Protein AF-A0A4Q5QRL7-F1 (afdb_monomer_lite)

Radius of gyration: 21.22 Å; chains: 1; bounding box: 60×38×61 Å

Secondary structure (DSSP, 8-state):
-EEEE-SSSEEEEEEEEEEEEEEEBS-TTS--TT-EE-STTEEEETTEEEEEEEEEEEEEEEPPPSS--SSSPPSEEEETTEEEEEGGGGPBTT-----EE-PPTTEEEESSS--SSEEEEEEGGGEEE-STT-EEEESSSSPPHHHHHHHHHHHHHHHHHHHHH---SSPPEEEEE-----SSSEEEEE-TTSEEEEEESSTT---HHHHHHHHHHHHHHHHHHHHTTTS-PPTT-HHHHHHHHHHHHHHHHHHTTSS-HHHHHHHHHHHHHHHHHHHTTSS-HHHHHTSTTHHHHHHHHHHHHHHHHHHTSTT----HHHHHHTT-

Sequence (328 aa):
MILKPSSEGISAEYRLDRPVSRVTFADRGIVRTDWLAASPGVALESGSVTSRTPVQRFTLTVRPDSTEDERGYIALTRLGDGYVLYGPGLRSEGSKLFLKFRLPAGWTAQPRALANGYLYIGPKANVAAGYGDALHVAVPRPASPLTTAVLGAFDKALAFFTGYFGHLPERPIMSVTHAGAGPMLFRGDVTDSGMISVRLHQADSSGADTLALATRVAFHETSHLWNSHLARPAEGSPWLHEGGAEYLALVGLASTGGISQAEALAALSQRLSDCRTALGKRINAAGRISEGPAVYDCGTVIQWLTDMEMRRRPDTSAGVVHLWADLV

pLDDT: mean 89.39, std 9.17, range [56.31, 98.38]

Foldseek 3Di:
DEWEADQFAIKDKAAAPDFDQKWAQPDLQEDQPSKDWPDPQWDDDNRMIGGPGTDRITIMGRGFDAAPPDPDDYQWHDAPSKIKGFLSSPHTPPDDDFYDYDADPQWDKPPPGDSFGIIITGGPVQWDAAADRAIEGHDDPVDDPLSVLLRVLLRLLCVQLCVQQNDFPAHAYEYEEADHCDPDQWDWDDTLNNYIYIYGPPRPDPDPVSSLVSSLVSNLRSCCSQQPNQQPDDPLQLLSRNQVSNLSSLVSCCVSVVDDPVVSVVVLVVLQVVLCVQCDPDDCSSNSCSDDPNSRSVSVNVLVVQQVVQCPDPPDVDGSSNVSSVRD

Structure (mmCIF, N/CA/C/O backbone):
data_AF-A0A4Q5QRL7-F1
#
_entry.id   AF-A0A4Q5QRL7-F1
#
loop_
_atom_site.group_PDB
_atom_site.id
_atom_site.type_symbol
_atom_site.label_atom_id
_atom_site.label_alt_id
_atom_site.label_comp_id
_atom_site.label_asym_id
_atom_site.label_entity_id
_atom_site.label_seq_id
_atom_site.pdbx_PDB_ins_code
_atom_site.Cartn_x
_atom_site.Cartn_y
_atom_site.Cartn_z
_atom_site.occupancy
_atom_site.B_iso_or_equiv
_atom_site.auth_seq_id
_atom_site.auth_comp_id
_atom_site.auth_asym_id
_atom_site.auth_atom_id
_atom_site.pdbx_PDB_model_num
ATOM 1 N N . MET A 1 1 ? -11.886 -7.441 19.257 1.00 92.38 1 MET A N 1
ATOM 2 C CA . MET A 1 1 ? -12.406 -6.104 18.912 1.00 92.38 1 MET A CA 1
ATOM 3 C C . MET A 1 1 ? -13.552 -6.250 17.926 1.00 92.38 1 MET A C 1
ATOM 5 O O . MET A 1 1 ? -13.488 -7.153 17.098 1.00 92.38 1 MET A O 1
ATOM 9 N N . ILE A 1 2 ? -14.596 -5.425 18.027 1.00 95.31 2 ILE A N 1
ATOM 10 C CA . ILE A 1 2 ? -15.674 -5.352 17.026 1.00 95.31 2 ILE A CA 1
ATOM 11 C C . ILE A 1 2 ? -15.572 -4.002 16.318 1.00 95.31 2 ILE A C 1
ATOM 13 O O . ILE A 1 2 ? -15.544 -2.971 16.979 1.00 95.31 2 ILE A O 1
ATOM 17 N N . LEU A 1 3 ? -15.516 -4.019 14.990 1.00 95.69 3 LEU A N 1
ATOM 18 C CA . LEU A 1 3 ? -15.500 -2.829 14.148 1.00 95.69 3 LEU A CA 1
ATOM 19 C C . LEU A 1 3 ? -16.892 -2.585 13.564 1.00 95.69 3 LEU A C 1
ATOM 21 O O . LEU A 1 3 ? -17.497 -3.493 12.979 1.00 95.69 3 LEU A O 1
ATOM 25 N N . LYS A 1 4 ? -17.384 -1.355 13.713 1.00 96.69 4 LYS A N 1
ATOM 26 C CA . LYS A 1 4 ? -18.652 -0.885 13.151 1.00 96.69 4 LYS A CA 1
ATOM 27 C C . LYS A 1 4 ? -18.410 0.428 12.395 1.00 96.69 4 LYS A C 1
ATOM 29 O O . LYS A 1 4 ? -18.087 1.425 13.040 1.00 96.69 4 LYS A O 1
ATOM 34 N N . PRO A 1 5 ? -18.565 0.457 11.063 1.00 96.25 5 PRO A N 1
ATOM 35 C CA . PRO A 1 5 ? -18.430 1.697 10.311 1.00 96.25 5 PRO A CA 1
ATOM 36 C C . PRO A 1 5 ? -19.597 2.655 10.599 1.00 96.25 5 PRO A C 1
ATOM 38 O O . PRO A 1 5 ? -20.717 2.226 10.898 1.00 96.25 5 PRO A O 1
ATOM 41 N N . SER A 1 6 ? -19.324 3.951 10.501 1.00 92.62 6 SER A N 1
ATOM 42 C CA . SER A 1 6 ? -20.284 5.058 10.543 1.00 92.62 6 SER A CA 1
ATOM 43 C C . SER A 1 6 ? -19.914 6.091 9.474 1.00 92.62 6 SER A C 1
ATOM 45 O O . SER A 1 6 ? -18.936 5.908 8.762 1.00 92.62 6 SER A O 1
ATOM 47 N N . SER A 1 7 ? -20.671 7.182 9.348 1.00 89.06 7 SER A N 1
ATOM 48 C CA . SER A 1 7 ? -20.316 8.289 8.447 1.00 89.06 7 SER A CA 1
ATOM 49 C C . SER A 1 7 ? -19.054 9.040 8.883 1.00 89.06 7 SER A C 1
ATOM 51 O O . SER A 1 7 ? -18.370 9.625 8.044 1.00 89.06 7 SER A O 1
ATOM 53 N N . GLU A 1 8 ? -18.722 9.024 10.176 1.00 89.38 8 GLU A N 1
ATOM 54 C CA . GLU A 1 8 ? -17.584 9.758 10.746 1.00 89.38 8 GLU A CA 1
ATOM 55 C C . GLU A 1 8 ? -16.289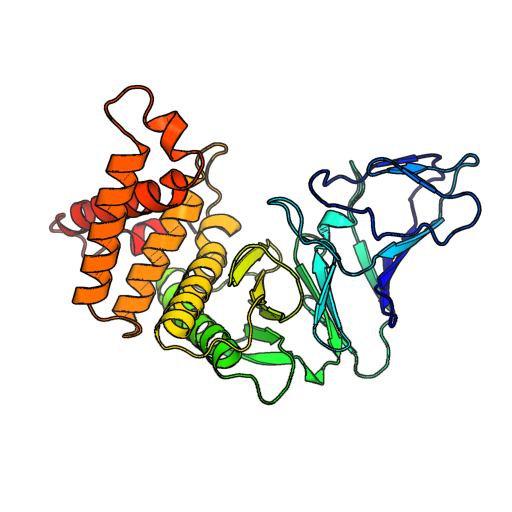 8.935 10.803 1.00 89.38 8 GLU A C 1
ATOM 57 O O . GLU A 1 8 ? -15.226 9.495 11.053 1.00 89.38 8 GLU A O 1
ATOM 62 N N . GLY A 1 9 ? -16.351 7.622 10.573 1.00 95.06 9 GLY A N 1
ATOM 63 C CA . GLY A 1 9 ? -15.200 6.731 10.689 1.00 95.06 9 GLY A CA 1
ATOM 64 C C . GLY A 1 9 ? -15.596 5.319 11.105 1.00 95.06 9 GLY A C 1
ATOM 65 O O . GLY A 1 9 ? -16.640 4.800 10.712 1.00 95.06 9 GLY A O 1
ATOM 66 N N . ILE A 1 10 ? -14.763 4.683 11.924 1.00 96.88 10 ILE A N 1
ATOM 67 C CA . ILE A 1 10 ? -14.993 3.334 12.443 1.00 96.88 10 ILE A CA 1
ATOM 68 C C . ILE A 1 10 ? -15.066 3.375 13.964 1.00 96.88 10 ILE A C 1
ATOM 70 O O . ILE A 1 10 ? -14.120 3.759 14.648 1.00 96.88 10 ILE A O 1
ATOM 74 N N . SER A 1 11 ? -16.184 2.909 14.510 1.00 97.12 11 SER A N 1
ATOM 75 C CA . SER A 1 11 ? -16.286 2.598 15.929 1.00 97.12 11 SER A CA 1
ATOM 76 C C . SER A 1 11 ? -15.589 1.265 16.207 1.00 97.12 11 SER A C 1
ATOM 78 O O . SER A 1 11 ? -15.958 0.231 15.642 1.00 97.12 11 SER A O 1
ATOM 80 N N . ALA A 1 12 ? -14.569 1.296 17.060 1.00 96.38 12 ALA A N 1
ATOM 81 C CA . ALA A 1 12 ? -13.796 0.144 17.496 1.00 96.38 12 ALA A CA 1
ATOM 82 C C . ALA A 1 12 ? -14.144 -0.192 18.952 1.00 96.38 12 ALA A C 1
ATOM 84 O O . ALA A 1 12 ? -13.730 0.499 19.883 1.00 96.38 12 ALA A O 1
ATOM 85 N N . GLU A 1 13 ? -14.908 -1.267 19.151 1.00 96.88 13 GLU A N 1
ATOM 86 C CA . GLU A 1 13 ? -15.278 -1.790 20.467 1.00 96.88 13 GLU A CA 1
ATOM 87 C C . GLU A 1 13 ? -14.190 -2.763 20.959 1.00 96.88 13 GLU A C 1
ATOM 89 O O . GLU A 1 13 ? -14.021 -3.880 20.441 1.00 96.88 13 GLU A O 1
ATOM 94 N N . TYR A 1 14 ? -13.437 -2.345 21.975 1.00 95.81 14 TYR A N 1
ATOM 95 C CA . TYR A 1 14 ? -12.392 -3.135 22.616 1.00 95.81 14 TYR A CA 1
ATOM 96 C C . TYR A 1 14 ? -12.988 -4.025 23.708 1.00 95.81 14 TYR A C 1
ATOM 98 O O . TYR A 1 14 ? -13.859 -3.625 24.480 1.00 95.81 14 TYR A O 1
ATOM 106 N N . ARG A 1 15 ? -12.470 -5.252 23.793 1.00 95.19 15 ARG A N 1
ATOM 107 C CA . ARG A 1 15 ? -12.722 -6.182 24.895 1.00 95.19 15 ARG A CA 1
ATOM 108 C C . ARG A 1 15 ? -11.386 -6.773 25.310 1.00 95.19 15 ARG A C 1
ATOM 110 O O . ARG A 1 15 ? -10.763 -7.455 24.502 1.00 95.19 15 ARG A O 1
ATOM 117 N N . LEU A 1 16 ? -10.986 -6.483 26.537 1.00 93.31 16 LEU A N 1
ATOM 118 C CA . LEU A 1 16 ? -9.730 -6.911 27.135 1.00 93.31 16 LEU A CA 1
ATOM 119 C C . LEU A 1 16 ? -9.938 -8.185 27.955 1.00 93.31 16 LEU A C 1
ATOM 121 O O . LEU A 1 16 ? -11.043 -8.453 28.436 1.00 93.31 16 LEU A O 1
ATOM 125 N N . ASP A 1 17 ? -8.866 -8.941 28.167 1.00 92.38 17 ASP A N 1
ATOM 126 C CA . ASP A 1 17 ? -8.933 -10.184 28.944 1.00 92.38 17 ASP A CA 1
ATOM 127 C C . ASP A 1 17 ? -9.147 -9.918 30.440 1.00 92.38 17 ASP A C 1
ATOM 129 O O . ASP A 1 17 ? -9.797 -10.701 31.128 1.00 92.38 17 ASP A O 1
ATOM 133 N N . ARG A 1 18 ? -8.694 -8.759 30.934 1.00 93.81 18 ARG A N 1
ATOM 134 C CA . ARG A 1 18 ? -8.884 -8.293 32.315 1.00 93.81 18 ARG A CA 1
ATOM 135 C C . ARG A 1 18 ? -9.139 -6.782 32.368 1.00 93.81 18 ARG A C 1
ATOM 137 O O . ARG A 1 18 ? -8.743 -6.084 31.433 1.00 93.81 18 ARG A O 1
ATOM 144 N N . PRO A 1 19 ? -9.764 -6.258 33.437 1.00 96.12 19 PRO A N 1
ATOM 145 C CA . PRO A 1 19 ? -9.858 -4.818 33.652 1.00 96.12 19 PRO A CA 1
ATOM 146 C C . PRO A 1 19 ? -8.472 -4.174 33.787 1.00 96.12 19 PRO A C 1
ATOM 148 O O . PRO A 1 19 ? -7.613 -4.691 34.507 1.00 96.12 19 PRO A O 1
ATOM 151 N N . VAL A 1 20 ? -8.255 -3.041 33.120 1.00 95.75 20 VAL A N 1
ATOM 152 C CA . VAL A 1 20 ? -7.013 -2.254 33.202 1.00 95.75 20 VAL A CA 1
ATOM 153 C C . VAL A 1 20 ? -7.321 -0.760 33.225 1.00 95.75 20 VAL A C 1
ATOM 155 O O . VAL A 1 20 ? -8.338 -0.315 32.699 1.00 95.75 20 VAL A O 1
ATOM 158 N N . SER A 1 21 ? -6.432 0.026 33.825 1.00 96.06 21 SER A N 1
ATOM 159 C CA . SER A 1 21 ? -6.503 1.494 33.829 1.00 96.06 21 SER A CA 1
ATOM 160 C C . SER A 1 21 ? -5.763 2.141 32.654 1.00 96.06 21 SER A C 1
ATOM 162 O O . SER A 1 21 ? -5.943 3.330 32.398 1.00 96.06 21 SER A O 1
ATOM 164 N N . ARG A 1 22 ? -4.924 1.383 31.936 1.00 96.00 22 ARG A N 1
ATOM 165 C CA . ARG A 1 22 ? -4.164 1.866 30.781 1.00 96.00 22 ARG A CA 1
ATOM 166 C C . ARG A 1 22 ? -4.007 0.781 29.719 1.00 96.00 22 ARG A C 1
ATOM 168 O O . ARG A 1 22 ? -3.684 -0.359 30.048 1.00 96.00 22 ARG A O 1
ATOM 175 N N . VAL A 1 23 ? -4.186 1.165 28.459 1.00 95.50 23 VAL A N 1
ATOM 176 C CA . VAL A 1 23 ? -3.885 0.361 27.268 1.00 95.50 23 VAL A CA 1
ATOM 177 C C . VAL A 1 23 ? -2.988 1.182 26.349 1.00 95.50 23 VAL A C 1
ATOM 179 O O . VAL A 1 23 ? -3.441 2.177 25.794 1.00 95.50 23 VAL A O 1
ATOM 182 N N . THR A 1 24 ? -1.736 0.768 26.182 1.00 95.94 24 THR A N 1
ATOM 183 C CA . THR A 1 24 ? -0.779 1.413 25.268 1.00 95.94 24 THR A CA 1
ATOM 184 C C . THR A 1 24 ? -0.884 0.789 23.880 1.00 95.94 24 THR A C 1
ATOM 186 O O . THR A 1 24 ? -0.937 -0.440 23.771 1.00 95.94 24 THR A O 1
ATOM 189 N N . PHE A 1 25 ? -0.906 1.599 22.819 1.00 95.12 25 PHE A N 1
ATOM 190 C CA . PHE A 1 25 ? -0.849 1.085 21.449 1.00 95.12 25 PHE A CA 1
ATOM 191 C C . PHE A 1 25 ? 0.562 0.624 21.080 1.00 95.12 25 PHE A C 1
ATOM 193 O O . PHE A 1 25 ? 1.545 1.276 21.415 1.00 95.12 25 PHE A O 1
ATOM 200 N N . ALA A 1 26 ? 0.650 -0.498 20.366 1.00 93.31 26 ALA A N 1
ATOM 201 C CA . ALA A 1 26 ? 1.918 -1.090 19.950 1.00 93.31 26 ALA A CA 1
ATOM 202 C C . ALA A 1 26 ? 2.629 -0.251 18.881 1.00 93.31 26 ALA A C 1
ATOM 204 O O . ALA A 1 26 ? 3.850 -0.136 18.903 1.00 93.31 26 ALA A O 1
ATOM 205 N N . ASP A 1 27 ? 1.868 0.321 17.947 1.00 90.62 27 ASP A N 1
ATOM 206 C CA . ASP A 1 27 ? 2.420 1.155 16.885 1.00 90.62 27 ASP A CA 1
ATOM 207 C C . ASP A 1 27 ? 2.397 2.634 17.291 1.00 90.62 27 ASP A C 1
ATOM 209 O O . ASP A 1 27 ? 1.336 3.277 17.334 1.00 90.62 27 ASP A O 1
ATOM 213 N N . ARG A 1 28 ? 3.586 3.147 17.619 1.00 88.38 28 ARG A N 1
ATOM 214 C CA . ARG A 1 28 ? 3.812 4.532 18.049 1.00 88.38 28 ARG A CA 1
ATOM 215 C C . ARG A 1 28 ? 3.898 5.516 16.883 1.00 88.38 28 ARG A C 1
ATOM 217 O O . ARG A 1 28 ? 3.758 6.704 17.136 1.00 88.38 28 ARG A O 1
ATOM 224 N N . GLY A 1 29 ? 4.091 5.036 15.651 1.00 86.75 29 GLY A N 1
ATOM 225 C CA . GLY A 1 29 ? 4.165 5.876 14.451 1.00 86.75 29 GLY A CA 1
ATOM 226 C C . GLY A 1 29 ? 2.799 6.292 13.904 1.00 86.75 29 GLY A C 1
ATOM 227 O O . GLY A 1 29 ? 2.725 7.065 12.960 1.00 86.75 29 GLY A O 1
ATOM 228 N N . ILE A 1 30 ? 1.711 5.777 14.482 1.00 89.00 30 ILE A N 1
ATOM 229 C CA . ILE A 1 30 ? 0.351 6.143 14.090 1.00 89.00 30 ILE A CA 1
ATOM 230 C C . ILE A 1 30 ? -0.097 7.404 14.826 1.00 89.00 30 ILE A C 1
ATOM 232 O O . ILE A 1 30 ? -0.253 7.399 16.057 1.00 89.00 30 ILE A O 1
ATOM 236 N N . VAL A 1 31 ? -0.410 8.439 14.052 1.00 87.62 31 VAL A N 1
ATOM 237 C CA . VAL A 1 31 ? -1.071 9.657 14.523 1.00 87.62 31 VAL A CA 1
ATOM 238 C C . VAL A 1 31 ? -2.526 9.338 14.899 1.00 87.62 31 VAL A C 1
ATOM 240 O O . VAL A 1 31 ? -3.239 8.614 14.206 1.00 87.62 31 VAL A O 1
ATOM 243 N N . ARG A 1 32 ? -2.961 9.811 16.074 1.00 90.00 32 ARG A N 1
ATOM 244 C CA . ARG A 1 32 ? -4.290 9.511 16.657 1.00 90.00 32 ARG A CA 1
ATOM 245 C C . ARG A 1 32 ? -5.017 10.756 17.161 1.00 90.00 32 ARG A C 1
ATOM 247 O O . ARG A 1 32 ? -5.916 10.648 17.989 1.00 90.00 32 ARG A O 1
ATOM 254 N N . THR A 1 33 ? -4.612 11.931 16.696 1.00 88.38 33 THR A N 1
ATOM 255 C CA . THR A 1 33 ? -5.187 13.230 17.081 1.00 88.38 33 THR A CA 1
ATOM 256 C C . THR A 1 33 ? -6.677 13.325 16.758 1.00 88.38 33 THR A C 1
ATOM 258 O O . THR A 1 33 ? -7.434 13.882 17.546 1.00 88.38 33 THR A O 1
ATOM 261 N N . ASP A 1 34 ? -7.112 12.701 15.660 1.00 90.44 34 ASP A N 1
ATOM 262 C CA . ASP A 1 34 ? -8.513 12.707 15.222 1.00 90.44 34 ASP A CA 1
ATOM 263 C C . ASP A 1 34 ? -9.384 11.629 15.895 1.00 90.44 34 ASP A C 1
ATOM 265 O O . ASP A 1 34 ? -10.593 11.544 15.653 1.00 90.44 34 ASP A O 1
ATOM 269 N N . TRP A 1 35 ? -8.801 10.770 16.735 1.00 93.94 35 TRP A N 1
ATOM 270 C CA . TRP A 1 35 ? -9.533 9.685 17.384 1.00 93.94 35 TRP A CA 1
ATOM 271 C C . TRP A 1 35 ? -10.227 10.168 18.654 1.00 93.94 35 TRP A C 1
ATOM 273 O O . TRP A 1 35 ? -9.695 10.974 19.413 1.00 93.94 35 TRP A O 1
ATOM 283 N N . LEU A 1 36 ? -11.400 9.603 18.942 1.00 94.88 36 LEU A N 1
ATOM 284 C CA . LEU A 1 36 ? -12.188 9.973 20.118 1.00 94.88 36 LEU A CA 1
ATOM 285 C C . LEU A 1 36 ? -12.420 8.781 21.040 1.00 94.88 36 LEU A C 1
ATOM 287 O O . LEU A 1 36 ? -12.821 7.704 20.595 1.00 94.88 36 LEU A O 1
ATOM 291 N N . ALA A 1 37 ? -12.251 8.993 22.345 1.00 95.25 37 ALA A N 1
ATOM 292 C CA . ALA A 1 37 ? -12.765 8.074 23.350 1.00 95.25 37 ALA A CA 1
ATOM 293 C C . ALA A 1 37 ? -14.290 8.238 23.451 1.00 95.25 37 ALA A C 1
ATOM 295 O O . ALA A 1 37 ? -14.788 9.297 23.821 1.00 95.25 37 ALA A O 1
ATOM 296 N N . ALA A 1 38 ? -15.036 7.189 23.105 1.00 93.19 38 ALA A N 1
ATOM 297 C CA . ALA A 1 38 ? -16.501 7.213 23.098 1.00 93.19 38 ALA A CA 1
ATOM 298 C C . ALA A 1 38 ? -17.119 6.637 24.386 1.00 93.19 38 ALA A C 1
ATOM 300 O O . ALA A 1 38 ? -18.329 6.713 24.587 1.00 93.19 38 ALA A O 1
ATOM 301 N N . SER A 1 39 ? -16.310 6.026 25.257 1.00 94.06 39 SER A N 1
ATOM 302 C CA . SER A 1 39 ? -16.773 5.461 26.528 1.00 94.06 39 SER A CA 1
ATOM 303 C C . SER A 1 39 ? -16.627 6.451 27.690 1.00 94.06 39 SER A C 1
ATOM 305 O O . SER A 1 39 ? -15.578 7.083 27.811 1.00 94.06 39 SER A O 1
ATOM 307 N N . PRO A 1 40 ? -17.621 6.550 28.595 1.00 92.31 40 PRO A N 1
ATOM 308 C CA . PRO A 1 40 ? -17.508 7.377 29.794 1.00 92.31 40 PRO A CA 1
ATOM 309 C C . PRO A 1 40 ? -16.303 6.991 30.659 1.00 92.31 40 PRO A C 1
ATOM 311 O O . PRO A 1 40 ? -16.037 5.809 30.871 1.00 92.31 40 PRO A O 1
ATOM 314 N N . GLY A 1 41 ? -15.590 7.991 31.184 1.00 92.50 41 GLY A N 1
ATOM 315 C CA . GLY A 1 41 ? -14.443 7.778 32.075 1.00 92.50 41 GLY A CA 1
ATOM 316 C C . GLY A 1 41 ? -13.184 7.238 31.389 1.00 92.50 41 GLY A C 1
ATOM 317 O O . GLY A 1 41 ? -12.240 6.855 32.082 1.00 92.50 41 GLY A O 1
ATOM 318 N N . VAL A 1 42 ? -13.167 7.201 30.055 1.00 96.25 42 VAL A N 1
ATOM 319 C CA . VAL A 1 42 ? -12.021 6.805 29.235 1.00 96.25 42 VAL A CA 1
ATOM 320 C C . VAL A 1 42 ? -11.498 8.028 28.483 1.00 96.25 42 VAL A C 1
ATOM 322 O O . VAL A 1 42 ? -12.284 8.794 27.932 1.00 96.25 42 VAL A O 1
ATOM 325 N N . ALA A 1 43 ? -10.180 8.196 28.447 1.00 95.69 43 ALA A N 1
ATOM 326 C CA . ALA A 1 43 ? -9.494 9.235 27.688 1.00 95.69 43 ALA A CA 1
ATOM 327 C C . ALA A 1 43 ? -8.460 8.615 26.738 1.00 95.69 43 ALA A C 1
ATOM 329 O O . ALA A 1 43 ? -7.994 7.494 26.956 1.00 95.69 43 ALA A O 1
ATOM 330 N N . LEU A 1 44 ? -8.120 9.344 25.676 1.00 94.00 44 LEU A N 1
ATOM 331 C CA . LEU A 1 44 ? -7.035 9.008 24.759 1.00 94.00 44 LEU A CA 1
ATOM 332 C C . LEU A 1 44 ? -5.919 10.039 24.948 1.00 94.00 44 LEU A C 1
ATOM 334 O O . LEU A 1 44 ? -6.115 11.219 24.676 1.00 94.00 44 LEU A O 1
ATOM 338 N N . GLU A 1 45 ? -4.764 9.595 25.432 1.00 89.06 45 GLU A N 1
ATOM 339 C CA . GLU A 1 45 ? -3.633 10.445 25.809 1.00 89.06 45 GLU A CA 1
ATOM 340 C C . GLU A 1 45 ? -2.329 9.798 25.333 1.00 89.06 45 GLU A C 1
ATOM 342 O O . GLU A 1 45 ? -2.036 8.655 25.686 1.00 89.06 45 GLU A O 1
ATOM 347 N N . SER A 1 46 ? -1.528 10.520 24.543 1.00 80.25 46 SER A N 1
ATOM 348 C CA . SER A 1 46 ? -0.151 10.133 24.183 1.00 80.25 46 SER A CA 1
ATOM 349 C C . SER A 1 46 ? 0.004 8.675 23.713 1.00 80.25 46 SER A C 1
ATOM 351 O O . SER A 1 46 ? 0.839 7.926 24.222 1.00 80.25 46 SER A O 1
ATOM 353 N N . GLY A 1 47 ? -0.841 8.234 22.774 1.00 87.50 47 GLY A N 1
ATOM 354 C CA . GLY A 1 47 ? -0.791 6.862 22.248 1.00 87.50 47 GLY A CA 1
ATOM 355 C C . GLY A 1 47 ? -1.263 5.789 23.238 1.00 87.50 47 GLY A C 1
ATOM 356 O O . GLY A 1 47 ? -0.950 4.609 23.075 1.00 87.50 47 GLY A O 1
ATOM 357 N N . SER A 1 48 ? -2.015 6.176 24.267 1.00 94.31 48 SER A N 1
ATOM 358 C CA . SER A 1 48 ? -2.612 5.264 25.239 1.00 94.31 48 SER A CA 1
ATOM 359 C C . SER A 1 48 ? -4.063 5.619 25.522 1.00 94.31 48 SER A C 1
ATOM 361 O O . SER A 1 48 ? -4.448 6.783 25.558 1.00 94.31 48 SER A O 1
ATOM 363 N N . VAL A 1 49 ? -4.868 4.602 25.795 1.00 95.88 49 VAL A N 1
ATOM 364 C CA . VAL A 1 49 ? -6.193 4.765 26.385 1.00 95.88 49 VAL A CA 1
ATOM 365 C C . VAL A 1 49 ? -6.050 4.689 27.900 1.00 95.88 49 VAL A C 1
ATOM 367 O O . VAL A 1 49 ? -5.498 3.711 28.411 1.00 95.88 49 VAL A O 1
ATOM 370 N N . THR A 1 50 ? -6.527 5.698 28.624 1.00 96.62 50 THR A N 1
ATOM 371 C CA . THR A 1 50 ? -6.442 5.787 30.087 1.00 96.62 50 THR A CA 1
ATOM 372 C C . THR A 1 50 ? -7.830 5.838 30.719 1.00 96.62 50 THR A C 1
ATOM 374 O O . THR A 1 50 ? -8.793 6.332 30.135 1.00 96.62 50 THR A O 1
ATOM 377 N N . SER A 1 51 ? -7.956 5.291 31.927 1.00 96.31 51 SER A N 1
ATOM 378 C CA . SER A 1 51 ? -9.165 5.400 32.740 1.00 96.31 51 SER A CA 1
ATOM 379 C C . SER A 1 51 ? -8.825 5.426 34.226 1.00 96.31 51 SER A C 1
ATOM 381 O O . SER A 1 51 ? -7.934 4.710 34.688 1.00 96.31 51 SER A O 1
ATOM 383 N N . ARG A 1 52 ? -9.559 6.244 34.993 1.00 94.19 52 ARG A N 1
ATOM 384 C CA . ARG A 1 52 ? -9.414 6.331 36.458 1.00 94.19 52 ARG A CA 1
ATOM 385 C C . ARG A 1 52 ? -9.890 5.062 37.164 1.00 94.19 52 ARG A C 1
ATOM 387 O O . ARG A 1 52 ? -9.360 4.711 38.213 1.00 94.19 52 ARG A O 1
ATOM 394 N N . THR A 1 53 ? -10.873 4.379 36.587 1.00 95.00 53 THR A N 1
ATOM 395 C CA . THR A 1 53 ? -11.407 3.114 37.097 1.00 95.00 53 THR A CA 1
ATOM 396 C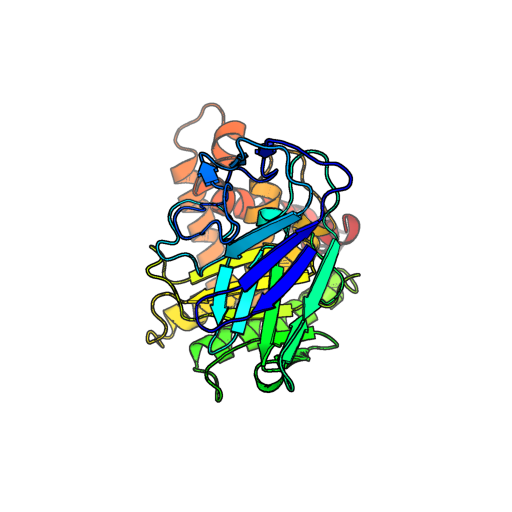 C . THR A 1 53 ? -11.066 2.019 36.092 1.00 95.00 53 THR A C 1
ATOM 398 O O . THR A 1 53 ? -11.314 2.220 34.908 1.00 95.00 53 THR A O 1
ATOM 401 N N . PRO A 1 54 ? -10.500 0.869 36.502 1.00 96.31 54 PRO A N 1
ATOM 402 C CA . PRO A 1 54 ? -10.143 -0.182 35.557 1.00 96.31 54 PRO A CA 1
ATOM 403 C C . PRO A 1 54 ? -11.325 -0.608 34.679 1.00 96.31 54 PRO A C 1
ATOM 405 O O . PRO A 1 54 ? -12.375 -1.006 35.184 1.00 96.31 54 PRO A O 1
ATOM 408 N N . VAL A 1 55 ? -11.137 -0.562 33.360 1.00 96.00 55 VAL A N 1
ATOM 409 C CA . VAL A 1 55 ? -12.140 -0.957 32.366 1.00 96.00 55 VAL A CA 1
ATOM 410 C C . VAL A 1 55 ? -11.704 -2.227 31.651 1.00 96.00 55 VAL A C 1
ATOM 412 O O . VAL A 1 55 ? -10.530 -2.423 31.349 1.00 96.00 55 VAL A O 1
ATOM 415 N N . GLN A 1 56 ? -12.658 -3.109 31.360 1.00 96.00 56 GLN A N 1
ATOM 416 C CA . GLN A 1 56 ? -12.436 -4.287 30.508 1.00 96.00 56 GLN A CA 1
ATOM 417 C C . GLN A 1 56 ? -12.968 -4.074 29.083 1.00 96.00 56 GLN A C 1
ATOM 419 O O . GLN A 1 56 ? -12.650 -4.828 28.161 1.00 96.00 56 GLN A O 1
ATOM 424 N N . ARG A 1 57 ? -13.814 -3.059 28.897 1.00 96.75 57 ARG A N 1
ATOM 425 C CA . ARG A 1 57 ? -14.424 -2.700 27.619 1.00 96.75 57 ARG A CA 1
ATOM 426 C C . ARG A 1 57 ? -14.406 -1.195 27.472 1.00 96.75 57 ARG A C 1
ATOM 428 O O . ARG A 1 57 ? -14.691 -0.485 28.431 1.00 96.75 57 ARG A O 1
ATOM 435 N N . PHE A 1 58 ? -14.100 -0.742 26.273 1.00 96.94 58 PHE A N 1
ATOM 436 C CA . PHE A 1 58 ? -14.194 0.657 25.894 1.00 96.94 58 PHE A CA 1
ATOM 437 C C . PHE A 1 58 ? -14.370 0.749 24.382 1.00 96.94 58 PHE A C 1
ATOM 439 O O . PHE A 1 58 ? -14.104 -0.210 23.654 1.00 96.94 58 PHE A O 1
ATOM 446 N N . THR A 1 59 ? -14.805 1.907 23.916 1.00 97.19 59 THR A N 1
ATOM 447 C CA . THR A 1 59 ? -15.029 2.186 22.505 1.00 97.19 59 THR A CA 1
ATOM 448 C C . THR A 1 59 ? -14.220 3.401 22.101 1.00 97.19 59 THR A C 1
ATOM 450 O O . THR A 1 59 ? -14.223 4.416 22.801 1.00 97.19 59 THR A O 1
ATOM 453 N N . LEU A 1 60 ? -13.561 3.296 20.952 1.00 96.75 60 LEU A N 1
ATOM 454 C CA . LEU A 1 60 ? -12.948 4.427 20.268 1.00 96.75 60 LEU A CA 1
ATOM 455 C C . LEU A 1 60 ? -13.693 4.702 18.967 1.00 96.75 60 LEU A C 1
ATOM 457 O O . LEU A 1 60 ? -14.135 3.768 18.298 1.00 96.75 60 LEU A O 1
ATOM 461 N N . THR A 1 61 ? -13.792 5.969 18.591 1.00 96.75 61 THR A N 1
ATOM 462 C CA . THR A 1 61 ? -14.120 6.372 17.224 1.00 96.75 61 THR A CA 1
ATOM 463 C C . THR A 1 61 ? -12.812 6.685 16.515 1.00 96.75 61 THR A C 1
ATOM 465 O O . THR A 1 61 ? -12.154 7.672 16.831 1.00 96.75 61 THR A O 1
ATOM 468 N N . VAL A 1 62 ? -12.433 5.821 15.579 1.00 95.94 62 VAL A N 1
ATOM 469 C CA . VAL A 1 62 ? -11.281 5.991 14.691 1.00 95.94 62 VAL A CA 1
ATOM 470 C C . VAL A 1 62 ? -11.765 6.795 13.494 1.00 95.94 62 VAL A C 1
ATOM 472 O O . VAL A 1 62 ? -12.605 6.308 12.735 1.00 95.94 62 VAL A O 1
ATOM 475 N N . ARG A 1 63 ? -11.298 8.032 13.347 1.00 94.44 63 ARG A N 1
ATOM 476 C CA . ARG A 1 63 ? -11.676 8.906 12.230 1.00 94.44 63 ARG A CA 1
ATOM 477 C C . ARG A 1 63 ? -10.618 8.865 11.129 1.00 94.44 63 ARG A C 1
ATOM 479 O O . ARG A 1 63 ? -9.474 8.523 11.435 1.00 94.44 63 ARG A O 1
ATOM 486 N N . PRO A 1 64 ? -10.995 9.140 9.865 1.00 91.69 64 PRO A N 1
ATOM 487 C CA . PRO A 1 64 ? -10.019 9.309 8.805 1.00 91.69 64 PRO A CA 1
ATOM 488 C C . PRO A 1 64 ? -9.002 10.368 9.196 1.00 91.69 64 PRO A C 1
ATOM 490 O O . PRO A 1 64 ? -9.391 11.402 9.736 1.00 91.69 64 PRO A O 1
ATOM 493 N N . ASP A 1 65 ? -7.739 10.081 8.923 1.00 86.69 65 ASP A N 1
ATOM 494 C CA . ASP A 1 65 ? -6.656 11.020 9.167 1.00 86.69 65 ASP A CA 1
ATOM 495 C C . ASP A 1 65 ? -6.848 12.270 8.300 1.00 86.69 65 ASP A C 1
ATOM 497 O O . ASP A 1 65 ? -7.130 12.169 7.099 1.00 86.69 65 ASP A O 1
ATOM 501 N N . SER A 1 66 ? -6.787 13.438 8.935 1.00 77.38 66 SER A N 1
ATOM 502 C CA . SER A 1 66 ? -7.026 14.723 8.283 1.00 77.38 66 SER A CA 1
ATOM 503 C C . SER A 1 66 ? -5.765 15.411 7.762 1.00 77.38 66 SER A C 1
ATOM 505 O O . SER A 1 66 ? -5.898 16.377 7.006 1.00 77.38 66 SER A O 1
ATOM 507 N N . THR A 1 67 ? -4.566 14.937 8.118 1.00 71.69 67 THR A N 1
ATOM 508 C CA . THR A 1 67 ? -3.311 15.640 7.813 1.00 71.69 67 THR A CA 1
ATOM 509 C C . THR A 1 67 ? -2.357 14.837 6.936 1.00 71.69 67 THR A C 1
ATOM 511 O O . THR A 1 67 ? -1.657 15.427 6.118 1.00 71.69 67 THR A O 1
ATOM 514 N N . GLU A 1 68 ? -2.350 13.507 7.057 1.00 74.38 68 GLU A N 1
ATOM 515 C CA . GLU A 1 68 ? -1.278 12.644 6.536 1.00 74.38 68 GLU A CA 1
ATOM 516 C C . GLU A 1 68 ? 0.129 13.115 6.945 1.00 74.38 68 GLU A C 1
ATOM 518 O O . GLU A 1 68 ? 1.104 12.924 6.208 1.00 74.38 68 GLU A O 1
ATOM 523 N N . ASP A 1 69 ? 0.236 13.750 8.115 1.00 62.34 69 ASP A N 1
ATOM 524 C CA . ASP A 1 69 ? 1.518 14.186 8.644 1.00 62.34 69 ASP A CA 1
ATOM 525 C C . ASP A 1 69 ? 2.393 12.964 8.962 1.00 62.34 69 ASP A C 1
ATOM 527 O O . ASP A 1 69 ? 1.936 11.953 9.492 1.00 62.34 69 ASP A O 1
ATOM 531 N N . GLU A 1 70 ? 3.690 13.092 8.674 1.00 60.25 70 GLU A N 1
ATOM 532 C CA . GLU A 1 70 ? 4.736 12.094 8.937 1.00 60.25 70 GLU A CA 1
ATOM 533 C C . GLU A 1 70 ? 4.804 10.880 7.973 1.00 60.25 70 GLU A C 1
ATOM 535 O O . GLU A 1 70 ? 3.937 10.582 7.146 1.00 60.25 70 GLU A O 1
ATOM 540 N N . ARG A 1 71 ? 5.946 10.178 8.031 1.00 58.59 71 ARG A N 1
ATOM 541 C CA . ARG A 1 71 ? 6.307 9.063 7.129 1.00 58.59 71 ARG A CA 1
ATOM 542 C C . ARG A 1 71 ? 5.657 7.720 7.502 1.00 58.59 71 ARG A C 1
ATOM 544 O O . ARG A 1 71 ? 5.998 6.706 6.905 1.00 58.59 71 ARG A O 1
ATOM 551 N N . GLY A 1 72 ? 4.749 7.694 8.477 1.00 73.19 72 GLY A N 1
ATOM 552 C CA . GLY A 1 72 ? 4.129 6.467 8.985 1.00 73.19 72 GLY A CA 1
ATOM 553 C C . GLY A 1 72 ? 2.935 5.973 8.164 1.00 73.19 72 GLY A C 1
ATOM 554 O O . GLY A 1 72 ? 2.458 6.655 7.256 1.00 73.19 72 GLY A O 1
ATOM 555 N N . TYR A 1 73 ? 2.443 4.783 8.517 1.00 86.31 73 TYR A N 1
ATOM 556 C CA . TYR A 1 73 ? 1.157 4.277 8.041 1.00 86.31 73 TYR A CA 1
ATOM 557 C C . TYR A 1 73 ? 0.013 5.166 8.532 1.00 86.31 73 TYR A C 1
ATOM 559 O O . TYR A 1 73 ? 0.035 5.670 9.655 1.00 86.31 73 TYR A O 1
ATOM 567 N N . ILE A 1 74 ? -1.035 5.294 7.723 1.00 88.38 74 ILE A N 1
ATOM 568 C CA . ILE A 1 74 ? -2.247 6.007 8.122 1.00 88.38 74 ILE A CA 1
ATOM 569 C C . ILE A 1 74 ? -3.225 5.014 8.729 1.00 88.38 74 ILE A C 1
ATOM 571 O O . ILE A 1 74 ? -3.549 3.986 8.134 1.00 88.38 74 ILE A O 1
ATOM 575 N N . ALA A 1 75 ? -3.731 5.337 9.918 1.00 90.94 75 ALA A N 1
ATOM 576 C CA . ALA A 1 75 ? -4.693 4.490 10.605 1.00 90.94 75 ALA A CA 1
ATOM 577 C C . ALA A 1 75 ? -5.944 4.226 9.770 1.00 90.94 75 ALA A C 1
ATOM 579 O O . ALA A 1 75 ? -6.388 3.085 9.671 1.00 90.94 75 ALA A O 1
ATOM 580 N N . LEU A 1 76 ? -6.542 5.285 9.227 1.00 93.12 76 LEU A N 1
ATOM 581 C CA . LEU A 1 76 ? -7.802 5.210 8.512 1.00 93.12 76 LEU A CA 1
ATOM 582 C C . LEU A 1 76 ? -7.823 6.233 7.379 1.00 93.12 76 LEU A C 1
ATOM 584 O O . LEU A 1 76 ? -7.667 7.427 7.613 1.00 93.12 76 LEU A O 1
ATOM 588 N N . THR A 1 77 ? -8.095 5.770 6.166 1.00 91.81 77 THR A N 1
ATOM 589 C CA . THR A 1 77 ? -8.298 6.616 4.986 1.00 91.81 77 THR A CA 1
ATOM 590 C C . THR A 1 77 ? -9.713 6.409 4.461 1.00 91.81 77 THR A C 1
ATOM 592 O O . THR A 1 77 ? -10.238 5.293 4.469 1.00 91.81 77 THR A O 1
ATOM 595 N N . ARG A 1 78 ? -10.363 7.482 4.002 1.00 91.94 78 ARG A N 1
ATOM 596 C CA . ARG A 1 78 ? -11.696 7.400 3.389 1.00 91.94 78 ARG A CA 1
ATOM 597 C C . ARG A 1 78 ? -11.602 6.914 1.937 1.00 91.94 78 ARG A C 1
ATOM 599 O O . ARG A 1 78 ? -10.750 7.369 1.180 1.00 91.94 78 ARG A O 1
ATOM 606 N N . LEU A 1 79 ? -12.521 6.033 1.537 1.00 91.75 79 LEU A N 1
ATOM 607 C CA . LEU A 1 79 ? -12.674 5.530 0.168 1.00 91.75 79 LEU A CA 1
ATOM 608 C C . LEU A 1 79 ? -14.169 5.494 -0.186 1.00 91.75 79 LEU A C 1
ATOM 610 O O . LEU A 1 79 ? -14.866 4.506 0.065 1.00 91.75 79 LEU A O 1
ATOM 614 N N . GLY A 1 80 ? -14.667 6.600 -0.748 1.00 89.62 80 GLY A N 1
ATOM 615 C CA . GLY A 1 80 ? -16.104 6.818 -0.933 1.00 89.62 80 GLY A CA 1
ATOM 616 C C . GLY A 1 80 ? -16.849 6.779 0.404 1.00 89.62 80 GLY A C 1
ATOM 617 O O . GLY A 1 80 ? -16.443 7.425 1.372 1.00 89.62 80 GLY A O 1
ATOM 618 N N . ASP A 1 81 ? -17.897 5.956 0.465 1.00 92.06 81 ASP A N 1
ATOM 619 C CA . ASP A 1 81 ? -18.628 5.665 1.705 1.00 92.06 81 ASP A CA 1
ATOM 620 C C . ASP A 1 81 ? -17.885 4.693 2.636 1.00 92.06 81 ASP A C 1
ATOM 622 O O . ASP A 1 81 ? -18.283 4.513 3.784 1.00 92.06 81 ASP A O 1
ATOM 626 N N . GLY A 1 82 ? -16.839 4.025 2.143 1.00 95.25 82 GLY A N 1
ATOM 627 C CA . GLY A 1 82 ? -16.040 3.065 2.897 1.00 95.25 82 GLY A CA 1
ATOM 628 C C . GLY A 1 82 ? -14.713 3.634 3.394 1.00 95.25 82 GLY A C 1
ATOM 629 O O . GLY A 1 82 ? -14.433 4.831 3.309 1.00 95.25 82 GLY A O 1
ATOM 630 N N . TYR A 1 83 ? -13.872 2.729 3.890 1.00 95.19 83 TYR A N 1
ATOM 631 C CA . TYR A 1 83 ? -12.596 3.046 4.515 1.00 95.19 83 TYR A CA 1
ATOM 632 C C . TYR A 1 83 ? -11.518 2.015 4.183 1.00 95.19 83 TYR A C 1
ATOM 634 O O . TYR A 1 83 ? -11.818 0.832 4.023 1.00 95.19 83 TYR A O 1
ATOM 642 N N . VAL A 1 84 ? -10.264 2.456 4.157 1.00 94.81 84 VAL A N 1
ATOM 643 C CA . VAL A 1 84 ? -9.076 1.601 4.258 1.00 94.81 84 VAL A CA 1
ATOM 644 C C . VAL A 1 84 ? -8.502 1.791 5.658 1.00 94.81 84 VAL A C 1
ATOM 646 O O . VAL A 1 84 ? -8.188 2.912 6.047 1.00 94.81 84 VAL A O 1
ATOM 649 N N . LEU A 1 85 ? -8.434 0.714 6.436 1.00 94.75 85 LEU A N 1
ATOM 650 C CA . LEU A 1 85 ? -7.989 0.697 7.828 1.00 94.75 85 LEU A CA 1
ATOM 651 C C . LEU A 1 85 ? -6.653 -0.039 7.926 1.00 94.75 85 LEU A C 1
ATOM 653 O O . LEU A 1 85 ? -6.560 -1.186 7.496 1.00 94.75 85 LEU A O 1
ATOM 657 N N . TYR A 1 86 ? -5.662 0.569 8.568 1.00 93.88 86 TYR A N 1
ATOM 658 C CA . TYR A 1 86 ? -4.438 -0.108 8.981 1.00 93.88 86 TYR A CA 1
ATOM 659 C C . TYR A 1 86 ? -4.654 -0.813 10.328 1.00 93.88 86 TYR A C 1
ATOM 661 O O . TYR A 1 86 ? -4.649 -0.195 11.398 1.00 93.88 86 TYR A O 1
ATOM 669 N N . GLY A 1 87 ? -4.865 -2.130 10.282 1.00 93.25 87 GLY A N 1
ATOM 670 C CA . GLY A 1 87 ? -5.165 -2.963 11.449 1.00 93.25 87 GLY A CA 1
ATOM 671 C C . GLY A 1 87 ? -4.152 -2.853 12.602 1.00 93.25 87 GLY A C 1
ATOM 672 O O . GLY A 1 87 ? -4.586 -2.670 13.746 1.00 93.25 87 GLY A O 1
ATOM 673 N N . PRO A 1 88 ? -2.825 -2.897 12.355 1.00 92.69 88 PRO A N 1
ATOM 674 C CA . PRO A 1 88 ? -1.818 -2.801 13.414 1.00 92.69 88 PRO A CA 1
ATOM 675 C C . PRO A 1 88 ? -1.894 -1.510 14.233 1.00 92.69 88 PRO A C 1
ATOM 677 O O . PRO A 1 88 ? -1.560 -1.533 15.420 1.00 92.69 88 PRO A O 1
ATOM 680 N N . GLY A 1 89 ? -2.429 -0.424 13.665 1.00 92.31 89 GLY A N 1
ATOM 681 C CA . GLY A 1 89 ? -2.664 0.822 14.392 1.00 92.31 89 GLY A CA 1
ATOM 682 C C . GLY A 1 89 ? -3.648 0.691 15.561 1.00 92.31 89 GLY A C 1
ATOM 683 O O . GLY A 1 89 ? -3.592 1.488 16.498 1.00 92.31 89 GLY A O 1
ATOM 684 N N . LEU A 1 90 ? -4.503 -0.339 15.564 1.00 93.56 90 LEU A N 1
ATOM 685 C CA . LEU A 1 90 ? -5.463 -0.634 16.638 1.00 93.56 90 LEU A CA 1
ATOM 686 C C . LEU A 1 90 ? -4.923 -1.607 17.698 1.00 93.56 90 LEU A C 1
ATOM 688 O O . LEU A 1 90 ? -5.601 -1.902 18.686 1.00 93.56 90 LEU A O 1
ATOM 692 N N . ARG A 1 91 ? -3.728 -2.170 17.493 1.00 93.38 91 ARG A N 1
ATOM 693 C CA . ARG A 1 91 ? -3.168 -3.200 18.372 1.00 93.38 91 ARG A CA 1
ATOM 694 C C . ARG A 1 91 ? -2.563 -2.573 19.625 1.00 93.38 91 ARG A C 1
ATOM 696 O O . ARG A 1 91 ? -1.795 -1.621 19.537 1.00 93.38 91 ARG A O 1
ATOM 703 N N . SER A 1 92 ? -2.851 -3.152 20.787 1.00 92.44 92 SER A N 1
ATOM 704 C CA . SER A 1 92 ? -2.184 -2.816 22.047 1.00 92.44 92 SER A CA 1
ATOM 705 C C . SER A 1 92 ? -0.874 -3.585 22.242 1.00 92.44 92 SER A C 1
ATOM 707 O O . SER A 1 92 ? -0.724 -4.704 21.744 1.00 92.44 92 SER A O 1
ATOM 709 N N . GLU A 1 93 ? 0.072 -3.003 22.984 1.00 92.25 93 GLU A N 1
ATOM 710 C CA . GLU A 1 93 ? 1.335 -3.655 23.353 1.00 92.25 93 GLU A CA 1
ATOM 711 C C . GLU A 1 93 ? 1.072 -5.024 24.019 1.00 92.25 93 GLU A C 1
ATOM 713 O O . GLU A 1 93 ? 0.120 -5.206 24.786 1.00 92.25 93 GLU A O 1
ATOM 718 N N . GLY A 1 94 ? 1.884 -6.028 23.666 1.00 86.44 94 GLY A N 1
ATOM 719 C CA . GLY A 1 94 ? 1.798 -7.386 24.223 1.00 86.44 94 GLY A CA 1
ATOM 720 C C . GLY A 1 94 ? 0.509 -8.161 23.910 1.00 86.44 94 GLY A C 1
ATOM 721 O O . GLY A 1 94 ? 0.281 -9.211 24.503 1.00 86.44 94 GLY A O 1
ATOM 722 N N . SER A 1 95 ? -0.344 -7.667 23.006 1.00 85.06 95 SER A N 1
ATOM 723 C CA . SER A 1 95 ? -1.666 -8.248 22.738 1.00 85.06 95 SER A CA 1
ATOM 724 C C . SER A 1 95 ? -1.812 -8.736 21.296 1.00 85.06 95 SER A C 1
ATOM 726 O O . SER A 1 95 ? -1.317 -8.117 20.352 1.00 85.06 95 SER A O 1
ATOM 728 N N . LYS A 1 96 ? -2.563 -9.827 21.101 1.00 84.94 96 LYS A N 1
ATOM 729 C CA . LYS A 1 96 ? -3.024 -10.245 19.768 1.00 84.94 96 LYS A CA 1
ATOM 730 C C . LYS A 1 96 ? -4.295 -9.481 19.399 1.00 84.94 96 LYS A C 1
ATOM 732 O O . LYS A 1 96 ? -5.202 -9.339 20.218 1.00 84.94 96 LYS A O 1
ATOM 737 N N . LEU A 1 97 ? -4.377 -9.015 18.155 1.00 86.38 97 LEU A N 1
ATOM 738 C CA . LEU A 1 97 ? -5.549 -8.314 17.644 1.00 86.38 97 LEU A CA 1
ATOM 739 C C . LEU A 1 97 ? -6.457 -9.291 16.891 1.00 86.38 97 LEU A C 1
ATOM 741 O O . LEU A 1 97 ? -6.073 -9.838 15.865 1.00 86.38 97 LEU A O 1
ATOM 745 N N . PHE A 1 98 ? -7.679 -9.476 17.392 1.00 87.94 98 PHE A N 1
ATOM 746 C CA . PHE A 1 98 ? -8.734 -10.222 16.704 1.00 87.94 98 PHE A CA 1
ATOM 747 C C . PHE A 1 98 ? -9.853 -9.271 16.295 1.00 87.94 98 PHE A C 1
ATOM 749 O O . PHE A 1 98 ? -10.481 -8.639 17.159 1.00 87.94 98 PHE A O 1
ATOM 756 N N . LEU A 1 99 ? -10.117 -9.191 14.993 1.00 90.38 99 LEU A N 1
ATOM 757 C CA . LEU A 1 99 ? -11.148 -8.331 14.425 1.00 90.38 99 LEU A CA 1
ATOM 758 C C . LEU A 1 99 ? -12.431 -9.124 14.169 1.00 90.38 99 LEU A C 1
ATOM 760 O O . LEU A 1 99 ? -12.422 -10.230 13.635 1.00 90.38 99 LEU A O 1
ATOM 764 N N . LYS A 1 100 ? -13.555 -8.537 14.567 1.00 92.88 100 LYS A N 1
ATOM 765 C CA . LYS A 1 100 ? -14.903 -8.935 14.164 1.00 92.88 100 LYS A CA 1
ATOM 766 C C . LYS A 1 100 ? -15.572 -7.722 13.545 1.00 92.88 100 LYS A C 1
ATOM 768 O O . LYS A 1 100 ? -15.300 -6.601 13.961 1.00 92.88 100 LYS A O 1
ATOM 773 N N . PHE A 1 101 ? -16.484 -7.942 12.612 1.00 93.94 101 PHE A N 1
ATOM 774 C CA . PHE A 1 101 ? -17.139 -6.854 11.894 1.00 93.94 101 PHE A CA 1
ATOM 775 C C . PHE A 1 101 ? -18.646 -6.899 12.115 1.00 93.94 101 PHE A C 1
ATOM 777 O O . PHE A 1 101 ? -19.265 -7.956 11.994 1.00 93.94 101 PHE A O 1
ATOM 784 N N . ARG A 1 102 ? -19.239 -5.742 12.409 1.00 96.06 102 ARG A N 1
ATOM 785 C CA . ARG A 1 102 ? -20.688 -5.522 12.365 1.00 96.06 102 ARG A CA 1
ATOM 786 C C . ARG A 1 102 ? -20.967 -4.559 11.215 1.00 96.06 102 ARG A C 1
ATOM 788 O O . ARG A 1 102 ? -20.968 -3.346 11.406 1.00 96.06 102 ARG A O 1
ATOM 795 N N . LEU A 1 103 ? -21.131 -5.119 10.019 1.00 96.38 103 LEU A N 1
ATOM 796 C CA . LEU A 1 103 ? -21.260 -4.355 8.779 1.00 96.38 103 LEU A CA 1
ATOM 797 C C . LEU A 1 103 ? -22.733 -4.119 8.410 1.00 96.38 103 LEU A C 1
ATOM 799 O O . LEU A 1 103 ? -23.559 -5.002 8.657 1.00 96.38 103 LEU A O 1
ATOM 803 N N . PRO A 1 104 ? -23.068 -2.970 7.794 1.00 96.44 104 PRO A N 1
ATOM 804 C CA . PRO A 1 104 ? -24.359 -2.771 7.143 1.00 96.44 104 PRO A CA 1
ATOM 805 C C . PRO A 1 104 ? -24.619 -3.800 6.031 1.00 96.44 104 PRO A C 1
ATOM 807 O O . PRO A 1 104 ? -23.695 -4.420 5.497 1.00 96.44 104 PRO A O 1
ATOM 810 N N . ALA A 1 105 ? -25.884 -3.956 5.636 1.00 96.69 105 ALA A N 1
ATOM 811 C CA . ALA A 1 105 ? -26.227 -4.757 4.465 1.00 96.69 105 ALA A CA 1
ATOM 812 C C . ALA A 1 105 ? -25.520 -4.209 3.208 1.00 96.69 105 ALA A C 1
ATOM 814 O O . ALA A 1 105 ? -25.405 -3.000 3.022 1.00 96.69 105 ALA A O 1
ATOM 815 N N . GLY A 1 106 ? -25.014 -5.105 2.356 1.00 96.31 106 GLY A N 1
ATOM 816 C CA . GLY A 1 106 ? -24.279 -4.732 1.141 1.00 96.31 106 GLY A CA 1
ATOM 817 C C . GLY A 1 106 ? -22.822 -4.301 1.360 1.00 96.31 106 GLY A C 1
ATOM 818 O O . GLY A 1 106 ? -22.128 -4.039 0.380 1.00 96.31 106 GLY A O 1
ATOM 819 N N . TRP A 1 107 ? -22.328 -4.264 2.601 1.00 97.19 107 TRP A N 1
ATOM 820 C CA . TRP A 1 107 ? -20.927 -3.964 2.914 1.00 97.19 107 TRP A CA 1
ATOM 821 C C . TRP A 1 107 ? -20.073 -5.231 3.060 1.00 97.19 107 TRP A C 1
ATOM 823 O O . TRP A 1 107 ? -20.569 -6.324 3.341 1.00 97.19 107 TRP A O 1
ATOM 833 N N . THR A 1 108 ? -18.762 -5.082 2.888 1.00 96.25 108 THR A N 1
ATOM 834 C CA . THR A 1 108 ? -17.760 -6.136 3.069 1.00 96.25 108 THR A CA 1
ATOM 835 C C . THR A 1 108 ? -16.522 -5.604 3.789 1.00 96.25 108 THR A C 1
ATOM 837 O O . THR A 1 108 ? -16.286 -4.399 3.825 1.00 96.25 108 THR A O 1
ATOM 840 N N . ALA A 1 109 ? -15.732 -6.526 4.340 1.00 95.31 109 ALA A N 1
ATOM 841 C CA . ALA A 1 109 ? -14.354 -6.285 4.747 1.00 95.31 109 ALA A CA 1
ATOM 842 C C . ALA A 1 109 ? -13.413 -7.150 3.890 1.00 95.31 109 ALA A C 1
ATOM 844 O O . ALA A 1 109 ? -13.784 -8.292 3.600 1.00 95.31 109 ALA A O 1
ATOM 845 N N . GLN A 1 110 ? -12.265 -6.626 3.454 1.00 94.06 110 GLN A N 1
ATOM 846 C CA . GLN A 1 110 ? -11.269 -7.350 2.650 1.00 94.06 110 GLN A CA 1
ATOM 847 C C . GLN A 1 110 ? -9.835 -6.913 3.003 1.00 94.06 110 GLN A C 1
ATOM 849 O O . GLN A 1 110 ? -9.577 -5.720 2.924 1.00 94.06 110 GLN A O 1
ATOM 854 N N . PRO A 1 111 ? -8.912 -7.829 3.338 1.00 91.31 111 PRO A N 1
ATOM 855 C CA . PRO A 1 111 ? -9.172 -9.234 3.646 1.00 91.31 111 PRO A CA 1
ATOM 856 C C . PRO A 1 111 ? -9.971 -9.375 4.955 1.00 91.31 111 PRO A C 1
ATOM 858 O O . PRO A 1 111 ? -9.916 -8.531 5.847 1.00 91.31 111 PRO A O 1
ATOM 861 N N . ARG A 1 112 ? -10.765 -10.446 5.085 1.00 77.50 112 ARG A N 1
ATOM 862 C CA . ARG A 1 112 ? -11.668 -10.634 6.242 1.00 77.50 112 ARG A CA 1
ATOM 863 C C . ARG A 1 112 ? -10.972 -11.071 7.533 1.00 77.50 112 ARG A C 1
ATOM 865 O O . ARG A 1 112 ? -11.542 -10.881 8.604 1.00 77.50 112 ARG A O 1
ATOM 872 N N . ALA A 1 113 ? -9.818 -11.723 7.433 1.00 64.69 113 ALA A N 1
ATOM 873 C CA . ALA A 1 113 ? -9.232 -12.488 8.537 1.00 64.69 113 ALA A CA 1
ATOM 874 C C . ALA A 1 113 ? -7.959 -11.867 9.132 1.00 64.69 113 ALA A C 1
ATOM 876 O O . ALA A 1 113 ? -7.485 -12.335 10.166 1.00 64.69 113 ALA A O 1
ATOM 877 N N . LEU A 1 114 ? -7.420 -10.818 8.512 1.00 69.06 114 LEU A N 1
ATOM 878 C CA . LEU A 1 114 ? -6.078 -10.331 8.799 1.00 69.06 114 LEU A CA 1
ATOM 879 C C . LEU A 1 114 ? -6.114 -8.959 9.466 1.00 69.06 114 LEU A C 1
ATOM 881 O O . LEU A 1 114 ? -6.671 -7.998 8.944 1.00 69.06 114 LEU A O 1
ATOM 885 N N . ALA A 1 115 ? -5.524 -8.896 10.658 1.00 74.44 115 ALA A N 1
ATOM 886 C CA . ALA A 1 115 ? -5.369 -7.671 11.440 1.00 74.44 115 ALA A CA 1
ATOM 887 C C . ALA A 1 115 ? -3.933 -7.115 11.390 1.00 74.44 115 ALA A C 1
ATOM 889 O O . ALA A 1 115 ? -3.634 -6.123 12.051 1.00 74.44 115 ALA A O 1
ATOM 890 N N . ASN A 1 116 ? -3.039 -7.789 10.663 1.00 85.06 116 ASN A N 1
ATOM 891 C CA . ASN A 1 116 ? -1.609 -7.498 10.548 1.00 85.06 116 ASN A CA 1
ATOM 892 C C . ASN A 1 116 ? -1.266 -6.530 9.402 1.00 85.06 116 ASN A C 1
ATOM 894 O O . ASN A 1 116 ? -0.089 -6.278 9.179 1.00 85.06 116 ASN A O 1
ATOM 898 N N . GLY A 1 117 ? -2.257 -5.970 8.708 1.00 91.56 117 GLY A N 1
ATOM 899 C CA . GLY A 1 117 ? -2.035 -5.023 7.621 1.00 91.56 117 GLY A CA 1
ATOM 900 C C . GLY A 1 117 ? -3.258 -4.167 7.322 1.00 91.56 117 GLY A C 1
ATOM 901 O O . GLY A 1 117 ? -4.135 -3.990 8.178 1.00 91.56 117 GLY A O 1
ATOM 902 N N . TYR A 1 118 ? -3.312 -3.641 6.104 1.00 94.12 118 TYR A N 1
ATOM 903 C CA . TYR A 1 118 ? -4.467 -2.917 5.603 1.00 94.12 118 TYR A CA 1
ATOM 904 C C . TYR A 1 118 ? -5.657 -3.843 5.370 1.00 94.12 118 TYR A C 1
ATOM 906 O O . TYR A 1 118 ? -5.511 -5.011 4.997 1.00 94.12 118 TYR A O 1
ATOM 914 N N . LEU A 1 119 ? -6.848 -3.284 5.559 1.00 94.69 119 LEU A N 1
ATOM 915 C CA . LEU A 1 119 ? -8.098 -3.865 5.109 1.00 94.69 119 LEU A CA 1
ATOM 916 C C . LEU A 1 119 ? -9.077 -2.786 4.647 1.00 94.69 119 LEU A C 1
ATOM 918 O O . LEU A 1 119 ? -9.225 -1.732 5.263 1.00 94.69 119 LEU A O 1
ATOM 922 N N . TYR A 1 120 ? -9.807 -3.083 3.584 1.00 96.31 120 TYR A N 1
ATOM 923 C CA . TYR A 1 120 ? -10.975 -2.337 3.159 1.00 96.31 120 TYR A CA 1
ATOM 924 C C . TYR A 1 120 ? -12.190 -2.696 4.017 1.00 96.31 120 TYR A C 1
ATOM 926 O O . TYR A 1 120 ? -12.438 -3.875 4.262 1.00 96.31 120 TYR A O 1
ATOM 934 N N . ILE A 1 121 ? -12.984 -1.702 4.418 1.00 96.69 121 ILE A N 1
ATOM 935 C CA . ILE A 1 121 ? -14.300 -1.852 5.051 1.00 96.69 121 ILE A CA 1
ATOM 936 C C . ILE A 1 121 ? -15.265 -0.893 4.351 1.00 96.69 121 ILE A C 1
ATOM 938 O O . ILE A 1 121 ? -15.179 0.319 4.531 1.00 96.69 121 ILE A O 1
ATOM 942 N N . GLY A 1 122 ? -16.204 -1.411 3.561 1.00 96.44 122 GLY A N 1
ATOM 943 C CA . GLY A 1 122 ? -17.096 -0.551 2.781 1.00 96.44 122 GLY A CA 1
ATOM 944 C C . GLY A 1 122 ? -18.071 -1.297 1.870 1.00 96.44 122 GLY A C 1
ATOM 945 O O . GLY A 1 122 ? -18.159 -2.527 1.940 1.00 96.44 122 GLY A O 1
ATOM 946 N N . PRO A 1 123 ? -18.823 -0.578 1.017 1.00 96.25 123 PRO A N 1
ATOM 947 C CA . PRO A 1 123 ? -19.751 -1.180 0.064 1.00 96.25 123 PRO A CA 1
ATOM 948 C C . PRO A 1 123 ? -19.092 -2.237 -0.835 1.00 96.25 123 PRO A C 1
ATOM 950 O O . PRO A 1 123 ? -18.060 -1.994 -1.458 1.00 96.25 123 PRO A O 1
ATOM 953 N N . LYS A 1 124 ? -19.730 -3.406 -0.979 1.00 96.06 124 LYS A N 1
ATOM 954 C CA . LYS A 1 124 ? -19.262 -4.492 -1.862 1.00 96.06 124 LYS A CA 1
ATOM 955 C C . LYS A 1 124 ? -19.160 -4.043 -3.325 1.00 96.06 124 LYS A C 1
ATOM 957 O O . LYS A 1 124 ? -18.315 -4.551 -4.049 1.00 96.06 124 LYS A O 1
ATOM 962 N N . ALA A 1 125 ? -19.982 -3.078 -3.738 1.00 94.88 125 ALA A N 1
ATOM 963 C CA . ALA A 1 125 ? -19.976 -2.511 -5.088 1.00 94.88 125 ALA A CA 1
ATOM 964 C C . ALA A 1 125 ? -18.647 -1.830 -5.474 1.00 94.88 125 ALA A C 1
ATOM 966 O O . ALA A 1 125 ? -18.352 -1.696 -6.660 1.00 94.88 125 ALA A O 1
ATOM 967 N N . ASN A 1 126 ? -17.827 -1.444 -4.492 1.00 94.88 126 ASN A N 1
ATOM 968 C CA . ASN A 1 126 ? -16.525 -0.821 -4.731 1.00 94.88 126 ASN A CA 1
ATOM 969 C C . ASN A 1 126 ? -15.409 -1.844 -4.976 1.00 94.88 126 ASN A C 1
ATOM 971 O O . ASN A 1 126 ? -14.304 -1.454 -5.352 1.00 94.88 126 ASN A O 1
ATOM 975 N N . VAL A 1 127 ? -15.698 -3.136 -4.787 1.00 95.88 127 VAL A N 1
ATOM 976 C CA . VAL A 1 127 ? -14.763 -4.243 -4.996 1.00 95.88 127 VAL A CA 1
ATOM 977 C C . VAL A 1 127 ? -15.010 -4.863 -6.373 1.00 95.88 127 VAL A C 1
ATOM 979 O O . VAL A 1 127 ? -16.133 -5.250 -6.693 1.00 95.88 127 VAL A O 1
ATOM 982 N N . ALA A 1 128 ? -13.969 -4.957 -7.197 1.00 95.75 128 ALA A N 1
ATOM 983 C CA . ALA A 1 128 ? -13.972 -5.686 -8.468 1.00 95.75 128 ALA A CA 1
ATOM 984 C C . ALA A 1 128 ? -12.900 -6.780 -8.467 1.00 95.75 128 ALA A C 1
ATOM 986 O O . ALA A 1 128 ? -11.967 -6.728 -7.670 1.00 95.75 128 ALA A O 1
ATOM 987 N N . ALA A 1 129 ? -13.053 -7.757 -9.358 1.00 96.50 129 ALA A N 1
ATOM 988 C CA . ALA A 1 129 ? -11.986 -8.699 -9.674 1.00 96.50 129 ALA A CA 1
ATOM 989 C C . ALA A 1 129 ? -10.914 -8.008 -10.532 1.00 96.50 129 ALA A C 1
ATOM 991 O O . ALA A 1 129 ? -11.263 -7.199 -11.394 1.00 96.50 129 ALA A O 1
ATOM 992 N N . GLY A 1 130 ? -9.650 -8.337 -10.276 1.00 96.50 130 GLY A N 1
ATOM 993 C CA . GLY A 1 130 ? -8.496 -7.979 -11.101 1.00 96.50 130 GLY A CA 1
ATOM 994 C C . GLY A 1 130 ? -7.909 -9.206 -11.800 1.00 96.50 130 GLY A C 1
ATOM 995 O O . GLY A 1 130 ? -8.618 -10.179 -12.073 1.00 96.50 130 GLY A O 1
ATOM 996 N N . TYR A 1 131 ? -6.606 -9.174 -12.073 1.00 96.50 131 TYR A N 1
ATOM 997 C CA . TYR A 1 131 ? -5.874 -10.315 -12.624 1.00 96.50 131 TYR A CA 1
ATOM 998 C C . TYR A 1 131 ? -5.855 -11.518 -11.662 1.00 96.50 131 TYR A C 1
ATOM 1000 O O . TYR A 1 131 ? -5.572 -11.378 -10.472 1.00 96.50 131 TYR A O 1
ATOM 1008 N N . GLY A 1 132 ? -6.113 -12.722 -12.183 1.00 94.75 132 GLY A N 1
ATOM 1009 C CA . GLY A 1 132 ? -6.120 -13.948 -11.380 1.00 94.75 132 GLY A CA 1
ATOM 1010 C C . GLY A 1 132 ? -7.218 -13.930 -10.313 1.00 94.75 132 GLY A C 1
ATOM 1011 O O . GLY A 1 132 ? -8.397 -13.796 -10.637 1.00 94.75 132 GLY A O 1
ATOM 1012 N N . ASP A 1 133 ? -6.840 -14.082 -9.043 1.00 94.44 133 ASP A N 1
ATOM 1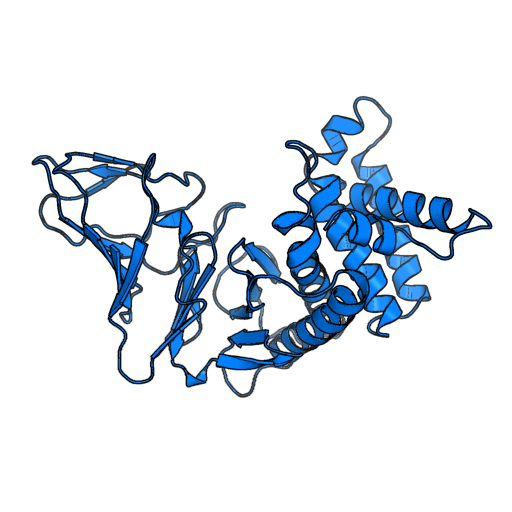013 C CA . ASP A 1 133 ? -7.750 -13.975 -7.899 1.00 94.44 133 ASP A CA 1
ATOM 1014 C C . ASP A 1 133 ? -7.670 -12.616 -7.173 1.00 94.44 133 ASP A C 1
ATOM 1016 O O . ASP A 1 133 ? -8.322 -12.437 -6.139 1.00 94.44 133 ASP A O 1
ATOM 1020 N N . ALA A 1 134 ? -6.913 -11.655 -7.717 1.00 97.44 134 ALA A N 1
ATOM 1021 C CA . ALA A 1 134 ? -6.716 -10.341 -7.122 1.00 97.44 134 ALA A CA 1
ATOM 1022 C C . ALA A 1 134 ? -8.006 -9.507 -7.074 1.00 97.44 134 ALA A C 1
ATOM 1024 O O . ALA A 1 134 ? -8.952 -9.713 -7.844 1.00 97.44 134 ALA A O 1
ATOM 1025 N N . LEU A 1 135 ? -8.036 -8.517 -6.177 1.00 97.50 135 LEU A N 1
ATOM 1026 C CA . LEU A 1 135 ? -9.152 -7.577 -6.045 1.00 97.50 135 LEU A CA 1
ATOM 1027 C C . LEU A 1 135 ? -8.714 -6.128 -6.258 1.00 97.50 135 LEU A C 1
ATOM 1029 O O . LEU A 1 135 ? -7.670 -5.693 -5.776 1.00 97.50 135 LEU A O 1
ATOM 1033 N N . HIS A 1 136 ? -9.582 -5.350 -6.900 1.00 97.50 136 HIS A N 1
ATOM 1034 C CA . HIS A 1 136 ? -9.474 -3.895 -6.984 1.00 97.50 136 HIS A CA 1
ATOM 1035 C C . HIS A 1 136 ? -10.507 -3.236 -6.078 1.00 97.50 136 HIS A C 1
ATOM 1037 O O . HIS A 1 136 ? -11.687 -3.603 -6.099 1.00 97.50 136 HIS A O 1
ATOM 1043 N N . VAL A 1 137 ? -10.092 -2.214 -5.334 1.00 95.94 137 VAL A N 1
ATOM 1044 C CA . VAL A 1 137 ? -10.966 -1.393 -4.491 1.00 95.94 137 VAL A CA 1
ATOM 1045 C C . VAL A 1 137 ? -10.799 0.076 -4.869 1.00 95.94 137 VAL A C 1
ATOM 1047 O O . VAL A 1 137 ? -9.779 0.688 -4.571 1.00 95.94 137 VAL A O 1
ATOM 1050 N N . ALA A 1 138 ? -11.800 0.664 -5.521 1.00 92.12 138 ALA A N 1
ATOM 1051 C CA . ALA A 1 138 ? -11.714 2.050 -5.982 1.00 92.12 138 ALA A CA 1
ATOM 1052 C C . ALA A 1 138 ? -13.090 2.711 -6.144 1.00 92.12 138 ALA A C 1
ATOM 1054 O O . ALA A 1 138 ? -14.078 2.045 -6.476 1.00 92.12 138 ALA A O 1
ATOM 1055 N N . VAL A 1 139 ? -13.117 4.030 -5.925 1.00 86.19 139 VAL A N 1
ATOM 1056 C CA . VAL A 1 139 ? -14.262 4.950 -6.071 1.00 86.19 139 VAL A CA 1
ATOM 1057 C C . VAL A 1 139 ? -13.733 6.286 -6.631 1.00 86.19 139 VAL A C 1
ATOM 1059 O O . VAL A 1 139 ? -12.624 6.660 -6.252 1.00 86.19 139 VAL A O 1
ATOM 1062 N N . PRO A 1 140 ? -14.484 7.034 -7.467 1.00 79.75 140 PRO A N 1
ATOM 1063 C CA . PRO A 1 140 ? -15.795 6.704 -8.034 1.00 79.75 140 PRO A CA 1
ATOM 1064 C C . PRO A 1 140 ? -15.728 5.605 -9.101 1.00 79.75 140 PRO A C 1
ATOM 1066 O O . PRO A 1 140 ? -14.653 5.198 -9.539 1.00 79.75 140 PRO A O 1
ATOM 1069 N N . ARG A 1 141 ? -16.904 5.103 -9.494 1.00 75.19 141 ARG A N 1
ATOM 1070 C CA . ARG A 1 141 ? -17.080 4.210 -10.645 1.00 75.19 141 ARG A CA 1
ATOM 1071 C C . ARG A 1 141 ? -18.027 4.881 -11.659 1.00 75.19 141 ARG A C 1
ATOM 1073 O O . ARG A 1 141 ? -19.114 5.274 -11.236 1.00 75.19 141 ARG A O 1
ATOM 1080 N N . PRO A 1 142 ? -17.661 5.001 -12.956 1.00 73.00 142 PRO A N 1
ATOM 1081 C CA . PRO A 1 142 ? -16.434 4.489 -13.579 1.00 73.00 142 PRO A CA 1
ATOM 1082 C C . PRO A 1 142 ? -15.169 5.189 -13.058 1.00 73.00 142 PRO A C 1
ATOM 1084 O O . PRO A 1 142 ? -15.218 6.335 -12.618 1.00 73.00 142 PRO A O 1
ATOM 1087 N N . ALA A 1 143 ? -14.058 4.452 -13.046 1.00 84.50 143 ALA A N 1
ATOM 1088 C CA . ALA A 1 143 ? -12.782 4.930 -12.524 1.00 84.50 143 ALA A CA 1
ATOM 1089 C C . ALA A 1 143 ? -12.218 6.070 -13.390 1.00 84.50 143 ALA A C 1
ATOM 1091 O O . ALA A 1 143 ? -12.413 6.084 -14.606 1.00 84.50 143 ALA A O 1
ATOM 1092 N N . SER A 1 144 ? -11.481 7.004 -12.779 1.00 87.56 144 SER A N 1
ATOM 1093 C CA . SER A 1 144 ? -10.741 8.020 -13.536 1.00 87.56 144 SER A CA 1
ATOM 1094 C C . SER A 1 144 ? -9.639 7.371 -14.394 1.00 87.56 144 SER A C 1
ATOM 1096 O O . SER A 1 144 ? -9.233 6.234 -14.111 1.00 87.56 144 SER A O 1
ATOM 1098 N N . PRO A 1 145 ? -9.101 8.063 -15.418 1.00 88.44 145 PRO A N 1
ATOM 1099 C CA . PRO A 1 145 ? -7.960 7.559 -16.186 1.00 88.44 145 PRO A CA 1
ATOM 1100 C C . PRO A 1 145 ? -6.771 7.195 -15.294 1.00 88.44 145 PRO A C 1
ATOM 1102 O O . PRO A 1 145 ? -6.135 6.165 -15.497 1.00 88.44 145 PRO A O 1
ATOM 1105 N N . LEU A 1 146 ? -6.530 7.994 -14.251 1.00 88.94 146 LEU A N 1
ATOM 1106 C CA . LEU A 1 146 ? -5.450 7.765 -13.303 1.00 88.94 146 LEU A CA 1
ATOM 1107 C C . LEU A 1 146 ? -5.662 6.496 -12.470 1.00 88.94 146 LEU A C 1
ATOM 1109 O O . LEU A 1 146 ? -4.774 5.651 -12.385 1.00 88.94 146 LEU A O 1
ATOM 1113 N N . THR A 1 147 ? -6.859 6.318 -11.905 1.00 91.38 147 THR A N 1
ATOM 1114 C CA . THR A 1 147 ? -7.215 5.085 -11.191 1.00 91.38 147 THR A CA 1
ATOM 1115 C C . THR A 1 147 ? -7.134 3.870 -12.116 1.00 91.38 147 THR A C 1
ATOM 1117 O O . THR A 1 147 ? -6.624 2.828 -11.716 1.00 91.38 147 THR A O 1
ATOM 1120 N N . THR A 1 148 ? -7.583 4.006 -13.365 1.00 92.25 148 THR A N 1
ATOM 1121 C CA . THR A 1 148 ? -7.506 2.935 -14.369 1.00 92.25 148 THR A CA 1
ATOM 1122 C C . THR A 1 148 ? -6.057 2.560 -14.679 1.00 92.25 148 THR A C 1
ATOM 1124 O O . THR A 1 148 ? -5.745 1.375 -14.758 1.00 92.25 148 THR A O 1
ATOM 1127 N N . ALA A 1 149 ? -5.158 3.543 -14.799 1.00 92.69 149 ALA A N 1
ATOM 1128 C CA . ALA A 1 149 ? -3.734 3.302 -15.015 1.00 92.69 149 ALA A CA 1
ATOM 1129 C C . ALA A 1 149 ? -3.094 2.544 -13.842 1.00 92.69 149 ALA A C 1
ATOM 1131 O O . ALA A 1 149 ? -2.418 1.546 -14.075 1.00 92.69 149 ALA A O 1
ATOM 1132 N N . VAL A 1 150 ? -3.365 2.948 -12.594 1.00 94.56 150 VAL A N 1
ATOM 1133 C CA . VAL A 1 150 ? -2.852 2.257 -11.394 1.00 94.56 150 VAL A CA 1
ATOM 1134 C C . VAL A 1 150 ? -3.342 0.808 -11.332 1.00 94.56 150 VAL A C 1
ATOM 1136 O O . VAL A 1 150 ? -2.537 -0.105 -11.168 1.00 94.56 150 VAL A O 1
ATOM 1139 N N . LEU A 1 151 ? -4.648 0.580 -11.496 1.00 96.25 151 LEU A N 1
ATOM 1140 C CA . LEU A 1 151 ? -5.234 -0.763 -11.417 1.00 96.25 151 LEU A CA 1
ATOM 1141 C C . LEU A 1 151 ? -4.773 -1.669 -12.570 1.00 96.25 151 LEU A C 1
ATOM 1143 O O . LEU A 1 151 ? -4.459 -2.836 -12.352 1.00 96.25 151 LEU A O 1
ATOM 1147 N N . GLY A 1 152 ? -4.668 -1.134 -13.789 1.00 96.81 152 GLY A N 1
ATOM 1148 C CA . GLY A 1 152 ? -4.146 -1.885 -14.932 1.00 96.81 152 GLY A CA 1
ATOM 1149 C C . GLY A 1 152 ? -2.652 -2.197 -14.807 1.00 96.81 152 GLY A C 1
ATOM 1150 O O . GLY A 1 152 ? -2.207 -3.271 -15.212 1.00 96.81 152 GLY A O 1
ATOM 1151 N N . ALA A 1 153 ? -1.868 -1.283 -14.231 1.00 97.56 153 ALA A N 1
ATOM 1152 C CA . ALA A 1 153 ? -0.457 -1.506 -13.938 1.00 97.56 153 ALA A CA 1
ATOM 1153 C C . ALA A 1 153 ? -0.265 -2.569 -12.850 1.00 97.56 153 ALA A C 1
ATOM 1155 O O . ALA A 1 153 ? 0.590 -3.434 -13.010 1.00 97.56 153 ALA A O 1
ATOM 1156 N N . PHE A 1 154 ? -1.098 -2.560 -11.807 1.00 98.25 154 PHE A N 1
ATOM 1157 C CA . PHE A 1 154 ? -1.143 -3.611 -10.788 1.00 98.25 154 PHE A CA 1
ATOM 1158 C C . PHE A 1 154 ? -1.389 -4.993 -11.399 1.00 98.25 154 PHE A C 1
ATOM 1160 O O . PHE A 1 154 ? -0.626 -5.917 -11.139 1.00 98.25 154 PHE A O 1
ATOM 1167 N N . ASP A 1 155 ? -2.389 -5.130 -12.273 1.00 98.38 155 ASP A N 1
ATOM 1168 C CA . ASP A 1 155 ? -2.688 -6.405 -12.935 1.00 98.38 155 ASP A CA 1
ATOM 1169 C C . ASP A 1 155 ? -1.516 -6.907 -13.796 1.00 98.38 155 ASP A C 1
ATOM 1171 O O . ASP A 1 155 ? -1.154 -8.084 -13.744 1.00 98.38 155 ASP A O 1
ATOM 1175 N N . LYS A 1 156 ? -0.879 -6.011 -14.565 1.00 98.31 156 LYS A N 1
ATOM 1176 C CA . LYS A 1 156 ? 0.309 -6.349 -15.367 1.00 98.31 156 LYS A CA 1
ATOM 1177 C C . LYS A 1 156 ? 1.502 -6.734 -14.493 1.00 98.31 156 LYS A C 1
ATOM 1179 O O . LYS A 1 156 ? 2.198 -7.696 -14.813 1.00 98.31 156 LYS A O 1
ATOM 1184 N N . ALA A 1 157 ? 1.735 -5.996 -13.411 1.00 98.06 157 ALA A N 1
ATOM 1185 C CA . ALA A 1 157 ? 2.811 -6.263 -12.468 1.00 98.06 157 ALA A CA 1
ATOM 1186 C C . ALA A 1 157 ? 2.602 -7.606 -11.759 1.00 98.06 157 ALA A C 1
ATOM 1188 O O . ALA A 1 157 ? 3.534 -8.402 -11.696 1.00 98.06 157 ALA A O 1
ATOM 1189 N N . LEU A 1 158 ? 1.378 -7.910 -11.311 1.00 97.94 158 LEU A N 1
ATOM 1190 C CA . LEU A 1 158 ? 1.037 -9.206 -10.722 1.00 97.94 158 LEU A CA 1
ATOM 1191 C C . LEU A 1 158 ? 1.294 -10.354 -11.695 1.00 97.94 158 LEU A C 1
ATOM 1193 O O . LEU A 1 158 ? 1.928 -11.335 -11.311 1.00 97.94 158 LEU A O 1
ATOM 1197 N N . ALA A 1 159 ? 0.836 -10.233 -12.944 1.00 97.56 159 ALA A N 1
ATOM 1198 C CA . ALA A 1 159 ? 1.070 -11.246 -13.968 1.00 97.56 159 ALA A CA 1
ATOM 1199 C C . ALA A 1 159 ? 2.569 -11.472 -14.211 1.00 97.56 159 ALA A C 1
ATOM 1201 O O . ALA A 1 159 ? 3.026 -12.613 -14.268 1.00 97.56 159 ALA A O 1
ATOM 1202 N N . PHE A 1 160 ? 3.336 -10.383 -14.312 1.00 96.56 160 PHE A N 1
ATOM 1203 C CA . PHE A 1 160 ? 4.780 -10.433 -14.508 1.00 96.56 160 PHE A CA 1
ATOM 1204 C C . PHE A 1 160 ? 5.495 -11.097 -13.325 1.00 96.56 160 PHE A C 1
ATOM 1206 O O . PHE A 1 160 ? 6.202 -12.083 -13.517 1.00 96.56 160 PHE A O 1
ATOM 1213 N N . PHE A 1 161 ? 5.292 -10.598 -12.103 1.00 96.12 161 PHE A N 1
ATOM 1214 C CA . PHE A 1 161 ? 6.002 -11.085 -10.919 1.00 96.12 161 PHE A CA 1
ATOM 1215 C C . PHE A 1 161 ? 5.582 -12.498 -10.516 1.00 96.12 161 PHE A C 1
ATOM 1217 O O . PHE A 1 161 ? 6.452 -13.300 -10.196 1.00 96.12 161 PHE A O 1
ATOM 1224 N N . THR A 1 162 ? 4.303 -12.866 -10.643 1.00 95.62 162 THR A N 1
ATOM 1225 C CA . THR A 1 162 ? 3.851 -14.254 -10.409 1.00 95.62 162 THR A CA 1
ATOM 1226 C C . THR A 1 162 ? 4.546 -15.237 -11.354 1.00 95.62 162 THR A C 1
ATOM 1228 O O . THR A 1 162 ? 4.853 -16.359 -10.960 1.00 95.62 162 THR A O 1
ATOM 1231 N N . GLY A 1 163 ? 4.840 -14.819 -12.591 1.00 93.94 163 GLY A N 1
ATOM 1232 C CA . GLY A 1 163 ? 5.566 -15.644 -13.559 1.00 93.94 163 GLY A CA 1
ATOM 1233 C C . GLY A 1 163 ? 7.006 -15.975 -13.150 1.00 93.94 163 GLY A C 1
ATOM 1234 O O . GLY A 1 163 ? 7.518 -17.009 -13.568 1.00 93.94 163 GLY A O 1
ATOM 1235 N N . TYR A 1 164 ? 7.642 -15.135 -12.327 1.00 91.81 164 TYR A N 1
ATOM 1236 C CA . TYR A 1 164 ? 9.002 -15.362 -11.819 1.00 91.81 164 TYR A CA 1
ATOM 1237 C C . TYR A 1 164 ? 9.027 -15.931 -10.402 1.00 91.81 164 TYR A C 1
ATOM 1239 O O . TYR A 1 164 ? 9.867 -16.769 -10.098 1.00 91.81 164 TYR A O 1
ATOM 1247 N N . PHE A 1 165 ? 8.128 -15.464 -9.540 1.00 93.00 165 PHE A N 1
ATOM 1248 C CA . PHE A 1 165 ? 8.176 -15.689 -8.096 1.00 93.00 165 PHE A CA 1
ATOM 1249 C C . PHE A 1 165 ? 7.114 -16.669 -7.588 1.00 93.00 165 PHE A C 1
ATOM 1251 O O . PHE A 1 165 ? 7.095 -17.006 -6.409 1.00 93.00 165 PHE A O 1
ATOM 1258 N N . GLY A 1 166 ? 6.203 -17.118 -8.451 1.00 91.56 166 GLY A N 1
ATOM 1259 C CA . GLY A 1 166 ? 5.079 -17.954 -8.049 1.00 91.56 166 GLY A CA 1
ATOM 1260 C C . GLY A 1 166 ? 3.970 -17.182 -7.327 1.00 91.56 166 GLY A C 1
ATOM 1261 O O . GLY A 1 166 ? 3.940 -15.951 -7.281 1.00 91.56 166 GLY A O 1
ATOM 1262 N N . HIS A 1 167 ? 2.998 -17.932 -6.810 1.00 91.38 167 HIS A N 1
ATOM 1263 C CA . HIS A 1 167 ? 1.786 -17.377 -6.211 1.00 91.38 167 HIS A CA 1
ATOM 1264 C C . HIS A 1 167 ? 2.011 -16.860 -4.789 1.00 91.38 167 HIS A C 1
ATOM 1266 O O . HIS A 1 167 ? 2.721 -17.472 -3.994 1.00 91.38 167 HIS A O 1
ATOM 1272 N N . LEU A 1 168 ? 1.324 -15.768 -4.453 1.00 91.19 168 LEU A N 1
ATOM 1273 C CA . LEU A 1 168 ? 1.295 -15.228 -3.098 1.00 91.19 168 LEU A CA 1
ATOM 1274 C C . LEU A 1 168 ? 0.408 -16.086 -2.180 1.00 91.19 168 LEU A C 1
ATOM 1276 O O . LEU A 1 168 ? -0.616 -16.605 -2.633 1.00 91.19 168 LEU A O 1
ATOM 1280 N N . PRO A 1 169 ? 0.761 -16.218 -0.887 1.00 88.81 169 PRO A N 1
ATOM 1281 C CA . PRO A 1 169 ? -0.068 -16.936 0.081 1.00 88.81 169 PRO A CA 1
ATOM 1282 C C . PRO A 1 169 ? -1.382 -16.201 0.365 1.00 88.81 169 PRO A C 1
ATOM 1284 O O . PRO A 1 169 ? -2.422 -16.830 0.558 1.00 88.81 169 PRO A O 1
ATOM 1287 N N . GLU A 1 170 ? -1.326 -14.870 0.379 1.00 90.06 170 GLU A N 1
ATOM 1288 C CA . GLU A 1 170 ? -2.481 -14.005 0.574 1.00 90.06 170 GLU A CA 1
ATOM 1289 C C . GLU A 1 170 ? -3.001 -13.490 -0.761 1.00 90.06 170 GLU A C 1
ATOM 1291 O O . GLU A 1 170 ? -2.234 -13.200 -1.680 1.00 90.06 170 GLU A O 1
ATOM 1296 N N . ARG A 1 171 ? -4.323 -13.321 -0.844 1.00 93.44 171 ARG A N 1
ATOM 1297 C CA . ARG A 1 171 ? -4.964 -12.747 -2.027 1.00 93.44 171 ARG A CA 1
ATOM 1298 C C . ARG A 1 171 ? -4.530 -11.286 -2.200 1.00 93.44 171 ARG A C 1
ATOM 1300 O O . ARG A 1 171 ? -4.857 -10.480 -1.324 1.00 93.44 171 ARG A O 1
ATOM 1307 N N . PRO A 1 172 ? -3.907 -10.906 -3.328 1.00 96.12 172 PRO A N 1
ATOM 1308 C CA . PRO A 1 172 ? -3.476 -9.533 -3.535 1.00 96.12 172 PRO A CA 1
ATOM 1309 C C . PRO A 1 172 ? -4.659 -8.571 -3.735 1.00 96.12 172 PRO A C 1
ATOM 1311 O O . PRO A 1 172 ? -5.638 -8.875 -4.424 1.00 96.12 172 PRO A O 1
ATOM 1314 N N . ILE A 1 173 ? -4.576 -7.385 -3.127 1.00 97.19 173 ILE A N 1
ATOM 1315 C CA . ILE A 1 173 ? -5.616 -6.348 -3.197 1.00 97.19 173 ILE A CA 1
ATOM 1316 C C . ILE A 1 173 ? -4.970 -4.993 -3.473 1.00 97.19 173 ILE A C 1
ATOM 1318 O O . ILE A 1 173 ? -4.133 -4.551 -2.697 1.00 97.19 173 ILE A O 1
ATOM 1322 N N . MET A 1 174 ? -5.417 -4.288 -4.510 1.00 97.50 174 MET A N 1
ATOM 1323 C CA . MET A 1 174 ? -5.038 -2.892 -4.750 1.00 97.50 174 MET A CA 1
ATOM 1324 C C . MET A 1 174 ? -6.207 -1.977 -4.409 1.00 97.50 174 MET A C 1
ATOM 1326 O O . MET A 1 174 ? -7.291 -2.098 -4.988 1.00 97.50 174 MET A O 1
ATOM 1330 N N . SER A 1 175 ? -5.986 -1.040 -3.489 1.00 95.56 175 SER A N 1
ATOM 1331 C CA . SER A 1 175 ? -6.917 0.054 -3.226 1.00 95.56 175 SER A CA 1
ATOM 1332 C C . SER A 1 175 ? -6.385 1.384 -3.729 1.00 95.56 175 SER A C 1
ATOM 1334 O O . SER A 1 175 ? -5.198 1.667 -3.604 1.00 95.56 175 SER A O 1
ATOM 1336 N N . VAL A 1 176 ? -7.281 2.193 -4.292 1.00 93.75 176 VAL A N 1
ATOM 1337 C CA . VAL A 1 176 ? -6.971 3.537 -4.781 1.00 93.75 176 VAL A CA 1
ATOM 1338 C C . VAL A 1 176 ? -7.905 4.535 -4.105 1.00 93.75 176 VAL A C 1
ATOM 1340 O O . VAL A 1 176 ? -9.128 4.450 -4.261 1.00 93.75 176 VAL A O 1
ATOM 1343 N N . THR A 1 177 ? -7.338 5.474 -3.351 1.00 88.25 177 THR A N 1
ATOM 1344 C CA . THR A 1 177 ? -8.070 6.571 -2.705 1.00 88.25 177 THR A CA 1
ATOM 1345 C C . THR A 1 177 ? -7.694 7.913 -3.326 1.00 88.25 177 THR A C 1
ATOM 1347 O O . THR A 1 177 ? -6.594 8.086 -3.839 1.00 88.25 177 THR A O 1
ATOM 1350 N N . HIS A 1 178 ? -8.618 8.872 -3.264 1.00 80.19 178 HIS A N 1
ATOM 1351 C CA . HIS A 1 178 ? -8.426 10.254 -3.737 1.00 80.19 178 HIS A CA 1
ATOM 1352 C C . HIS A 1 178 ? -8.438 11.269 -2.582 1.00 80.19 178 HIS A C 1
ATOM 1354 O O . HIS A 1 178 ? -8.673 12.456 -2.784 1.00 80.19 178 HIS A O 1
ATOM 1360 N N . ALA A 1 179 ? -8.310 10.785 -1.345 1.00 66.50 179 ALA A N 1
ATOM 1361 C CA . ALA A 1 179 ? -8.456 11.589 -0.139 1.00 66.50 179 ALA A CA 1
ATOM 1362 C C . ALA A 1 179 ? -7.082 11.874 0.474 1.00 66.50 179 ALA A C 1
ATOM 1364 O O . ALA A 1 179 ? -6.327 10.933 0.692 1.00 66.50 179 ALA A O 1
ATOM 1365 N N . GLY A 1 180 ? -6.811 13.149 0.774 1.00 61.34 180 GLY A N 1
ATOM 1366 C CA . GLY A 1 180 ? -5.684 13.599 1.598 1.00 61.34 180 GLY A CA 1
ATOM 1367 C C . GLY A 1 180 ? -4.990 14.839 1.028 1.00 61.34 180 GLY A C 1
ATOM 1368 O O . GLY A 1 180 ? -4.773 14.915 -0.180 1.00 61.34 180 GLY A O 1
ATOM 1369 N N . ALA A 1 181 ? -4.609 15.790 1.886 1.00 56.31 181 ALA A N 1
ATOM 1370 C CA . ALA A 1 181 ? -3.751 16.931 1.542 1.00 56.31 181 ALA A CA 1
ATOM 1371 C C . ALA A 1 181 ? -2.262 16.529 1.576 1.00 56.31 181 ALA A C 1
ATOM 1373 O O . ALA A 1 181 ? -1.431 17.213 2.170 1.00 56.31 181 ALA A O 1
ATOM 1374 N N . GLY A 1 182 ? -1.939 15.375 0.986 1.00 65.94 182 GLY A N 1
ATOM 1375 C CA . GLY A 1 182 ? -0.602 14.802 1.047 1.00 65.94 182 GLY A CA 1
ATOM 1376 C C . GLY A 1 182 ? 0.429 15.673 0.315 1.00 65.94 182 GLY A C 1
ATOM 1377 O O . GLY A 1 182 ? 0.104 16.310 -0.692 1.00 65.94 182 GLY A O 1
ATOM 1378 N N . PRO A 1 183 ? 1.693 15.696 0.775 1.00 67.94 183 PRO A N 1
ATOM 1379 C CA . PRO A 1 183 ? 2.734 16.562 0.214 1.00 67.94 183 PRO A CA 1
ATOM 1380 C C . PRO A 1 183 ? 3.234 16.111 -1.169 1.00 67.94 183 PRO A C 1
ATOM 1382 O O . PRO A 1 183 ? 3.986 16.835 -1.819 1.00 67.94 183 PRO A O 1
ATOM 1385 N N . MET A 1 184 ? 2.861 14.908 -1.612 1.00 75.88 184 MET A N 1
ATOM 1386 C CA . MET A 1 184 ? 3.284 14.314 -2.881 1.00 75.88 184 MET A CA 1
ATOM 1387 C C . MET A 1 184 ? 2.072 13.943 -3.728 1.00 75.88 184 MET A C 1
ATOM 1389 O O . MET A 1 184 ? 0.976 13.772 -3.212 1.00 75.88 184 MET A O 1
ATOM 1393 N N . LEU A 1 185 ? 2.274 13.776 -5.035 1.00 78.75 185 LEU A N 1
ATOM 1394 C CA . LEU A 1 185 ? 1.194 13.430 -5.961 1.00 78.75 185 LEU A CA 1
ATOM 1395 C C . LEU A 1 185 ? 0.612 12.027 -5.705 1.00 78.75 185 LEU A C 1
ATOM 1397 O O . LEU A 1 185 ? -0.602 11.832 -5.791 1.00 78.75 185 LEU A O 1
ATOM 1401 N N . PHE A 1 186 ? 1.489 11.082 -5.356 1.00 83.25 186 PHE A N 1
ATOM 1402 C CA . PHE A 1 186 ? 1.169 9.689 -5.060 1.00 83.25 186 PHE A CA 1
ATOM 1403 C C . PHE A 1 186 ? 1.838 9.262 -3.763 1.00 83.25 186 PHE A C 1
ATOM 1405 O O . PHE A 1 186 ? 2.986 9.634 -3.503 1.00 83.25 186 PHE A O 1
ATOM 1412 N N . ARG A 1 187 ? 1.158 8.400 -3.013 1.00 86.75 187 ARG A N 1
ATOM 1413 C CA . ARG A 1 187 ? 1.773 7.609 -1.950 1.00 86.75 187 ARG A CA 1
ATOM 1414 C C . ARG A 1 187 ? 1.240 6.185 -2.011 1.00 86.75 187 ARG A C 1
ATOM 1416 O O . ARG A 1 187 ? 0.028 5.994 -2.034 1.00 86.75 187 ARG A O 1
ATOM 1423 N N . GLY A 1 188 ? 2.135 5.212 -2.095 1.00 88.56 188 GLY A N 1
ATOM 1424 C CA . GLY A 1 188 ? 1.818 3.793 -2.012 1.00 88.56 188 GLY A CA 1
ATOM 1425 C C . GLY A 1 188 ? 2.331 3.231 -0.695 1.00 88.56 188 GLY A C 1
ATOM 1426 O O . GLY A 1 188 ? 3.312 3.730 -0.154 1.00 88.56 188 GLY A O 1
ATOM 1427 N N . ASP A 1 189 ? 1.622 2.247 -0.157 1.00 89.56 189 ASP A N 1
ATOM 1428 C CA . ASP A 1 189 ? 2.106 1.425 0.945 1.00 89.56 189 ASP A CA 1
ATOM 1429 C C . ASP A 1 189 ? 1.611 -0.010 0.739 1.00 89.56 189 ASP A C 1
ATOM 1431 O O . ASP A 1 189 ? 0.450 -0.225 0.359 1.00 89.56 189 ASP A O 1
ATOM 1435 N N . VAL A 1 190 ? 2.443 -0.990 1.084 1.00 91.06 190 VAL A N 1
ATOM 1436 C CA . VAL A 1 190 ? 2.095 -2.417 1.085 1.00 91.06 190 VAL A CA 1
ATOM 1437 C C . VAL A 1 190 ? 2.178 -2.970 2.495 1.00 91.06 190 VAL A C 1
ATOM 1439 O O . VAL A 1 190 ? 3.013 -2.559 3.294 1.00 91.06 190 VAL A O 1
ATOM 1442 N N . THR A 1 191 ? 1.295 -3.909 2.823 1.00 90.44 191 THR A N 1
ATOM 1443 C CA . THR A 1 191 ? 1.287 -4.553 4.140 1.00 90.44 191 THR A CA 1
ATOM 1444 C C . THR A 1 191 ? 1.212 -6.067 4.034 1.00 90.44 191 THR A C 1
ATOM 1446 O O . THR A 1 191 ? 0.776 -6.614 3.022 1.00 90.44 191 THR A O 1
ATOM 1449 N N . ASP A 1 192 ? 1.536 -6.736 5.142 1.00 86.00 192 ASP A N 1
ATOM 1450 C CA . ASP A 1 192 ? 1.525 -8.196 5.285 1.00 86.00 192 ASP A CA 1
ATOM 1451 C C . ASP A 1 192 ? 0.144 -8.861 5.098 1.00 86.00 192 ASP A C 1
ATOM 1453 O O . ASP A 1 192 ? 0.010 -10.071 5.266 1.00 86.00 192 ASP A O 1
ATOM 1457 N N . SER A 1 193 ? -0.902 -8.091 4.795 1.00 89.12 193 SER A N 1
ATOM 1458 C CA . SER A 1 193 ? -2.228 -8.606 4.453 1.00 89.12 193 SER A CA 1
ATOM 1459 C C . SER A 1 193 ? -2.427 -8.838 2.949 1.00 89.12 193 SER A C 1
ATOM 1461 O O . SER A 1 193 ? -3.540 -9.157 2.531 1.00 89.12 193 SER A O 1
ATOM 1463 N N . GLY A 1 194 ? -1.387 -8.626 2.131 1.00 91.62 194 GLY A N 1
ATOM 1464 C CA . GLY A 1 194 ? -1.466 -8.665 0.666 1.00 91.62 194 GLY A CA 1
ATOM 1465 C C . GLY A 1 194 ? -2.152 -7.436 0.058 1.00 91.62 194 GLY A C 1
ATOM 1466 O O . GLY A 1 194 ? -2.411 -7.395 -1.145 1.00 91.62 194 GLY A O 1
ATOM 1467 N N . MET A 1 195 ? -2.473 -6.431 0.880 1.00 94.81 195 MET A N 1
ATOM 1468 C CA . MET A 1 195 ? -3.159 -5.221 0.445 1.00 94.81 195 MET A CA 1
ATOM 1469 C C . MET A 1 195 ? -2.183 -4.061 0.249 1.00 94.81 195 MET A C 1
ATOM 1471 O O . MET A 1 195 ? -1.424 -3.705 1.156 1.00 94.81 195 MET A O 1
ATOM 1475 N N . ILE A 1 196 ? -2.289 -3.453 -0.930 1.00 95.25 196 ILE A N 1
ATOM 1476 C CA . ILE A 1 196 ? -1.637 -2.220 -1.349 1.00 95.25 196 ILE A CA 1
ATOM 1477 C C . ILE A 1 196 ? -2.648 -1.075 -1.241 1.00 95.25 196 ILE A C 1
ATOM 1479 O O . ILE A 1 196 ? -3.796 -1.181 -1.695 1.00 95.25 196 ILE A O 1
ATOM 1483 N N . SER A 1 197 ? -2.230 0.036 -0.642 1.00 93.62 197 SER A N 1
ATOM 1484 C CA . SER A 1 197 ? -3.011 1.269 -0.572 1.00 93.62 197 SER A CA 1
ATOM 1485 C C . SER A 1 197 ? -2.303 2.387 -1.319 1.00 93.62 197 SER A C 1
ATOM 1487 O O . SER A 1 197 ? -1.354 2.967 -0.802 1.00 93.62 197 SER A O 1
ATOM 1489 N N . VAL A 1 198 ? -2.813 2.739 -2.498 1.00 92.44 198 VAL A N 1
ATOM 1490 C CA . VAL A 1 198 ? -2.364 3.904 -3.267 1.00 92.44 198 VAL A CA 1
ATOM 1491 C C . VAL A 1 198 ? -3.280 5.090 -2.984 1.00 92.44 198 VAL A C 1
ATOM 1493 O O . VAL A 1 198 ? -4.494 5.019 -3.178 1.00 92.44 198 VAL A O 1
ATOM 1496 N N . ARG A 1 199 ? -2.692 6.201 -2.551 1.00 88.88 199 ARG A N 1
ATOM 1497 C CA . ARG A 1 199 ? -3.366 7.474 -2.291 1.00 88.88 199 ARG A CA 1
ATOM 1498 C C . ARG A 1 199 ? -2.976 8.492 -3.354 1.00 88.88 199 ARG A C 1
ATOM 1500 O O . ARG A 1 199 ? -1.794 8.674 -3.652 1.00 88.88 199 ARG A O 1
ATOM 1507 N N . LEU A 1 200 ? -3.989 9.115 -3.948 1.00 86.94 200 LEU A N 1
ATOM 1508 C CA . LEU A 1 200 ? -3.887 10.110 -5.011 1.00 86.94 200 LEU A CA 1
ATOM 1509 C C . LEU A 1 200 ? -4.278 11.476 -4.441 1.00 86.94 200 LEU A C 1
ATOM 1511 O O . LEU A 1 200 ? -5.443 11.690 -4.112 1.00 86.94 200 LEU A O 1
ATOM 1515 N N . HIS A 1 201 ? -3.327 12.405 -4.337 1.00 79.62 201 HIS A N 1
ATOM 1516 C CA . HIS A 1 201 ? -3.569 13.711 -3.699 1.00 79.62 201 HIS A CA 1
ATOM 1517 C C . HIS A 1 201 ? -3.925 14.826 -4.696 1.00 79.62 201 HIS A C 1
ATOM 1519 O O . HIS A 1 201 ? -4.485 15.847 -4.307 1.00 79.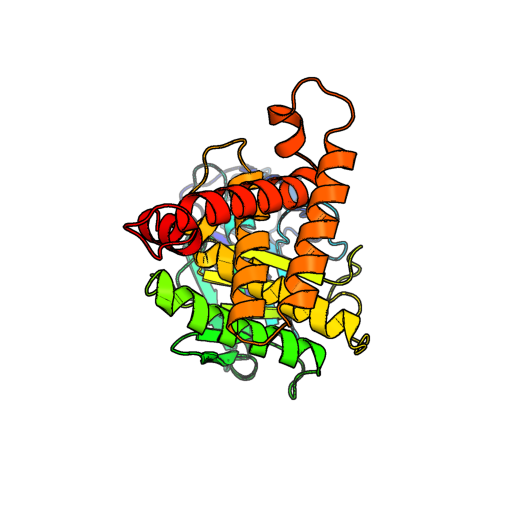62 201 HIS A O 1
ATOM 1525 N N . GLN A 1 202 ? -3.651 14.635 -5.994 1.00 70.06 202 GLN A N 1
ATOM 1526 C CA . GLN A 1 202 ? -4.050 15.567 -7.066 1.00 70.06 202 GLN A CA 1
ATOM 1527 C C . GLN A 1 202 ? -4.654 14.790 -8.248 1.00 70.06 202 GLN A C 1
ATOM 1529 O O . GLN A 1 202 ? -4.112 14.738 -9.357 1.00 70.06 202 GLN A O 1
ATOM 1534 N N . ALA A 1 203 ? -5.784 14.141 -7.958 1.00 62.56 203 ALA A N 1
ATOM 1535 C CA . ALA A 1 203 ? -6.499 13.184 -8.805 1.00 62.56 203 ALA A CA 1
ATOM 1536 C C . ALA A 1 203 ? -6.867 13.673 -10.219 1.00 62.56 203 ALA A C 1
ATOM 1538 O O . ALA A 1 203 ? -7.070 12.849 -11.113 1.00 62.56 203 ALA A O 1
ATOM 1539 N N . ASP A 1 204 ? -6.935 14.990 -10.422 1.00 63.28 204 ASP A N 1
ATOM 1540 C CA . ASP A 1 204 ? -7.334 15.600 -11.694 1.00 63.28 204 ASP A CA 1
ATOM 1541 C C . ASP A 1 204 ? -6.173 15.720 -12.695 1.00 63.28 204 ASP A C 1
ATOM 1543 O O . ASP A 1 204 ? -6.379 16.039 -13.871 1.00 63.28 204 ASP A O 1
ATOM 1547 N N . SER A 1 205 ? -4.938 15.433 -12.268 1.00 67.06 205 SER A N 1
ATOM 1548 C CA . SER A 1 205 ? -3.794 15.410 -13.178 1.00 67.06 205 SER A CA 1
ATOM 1549 C C . SER A 1 205 ? -3.830 14.145 -14.047 1.00 67.06 205 SER A C 1
ATOM 1551 O O . SER A 1 205 ? -3.687 13.017 -13.586 1.00 67.06 205 SER A O 1
ATOM 1553 N N . SER A 1 206 ? -4.065 14.337 -15.344 1.00 69.81 206 SER A N 1
ATOM 1554 C CA . SER A 1 206 ? -4.168 13.265 -16.349 1.00 69.81 206 SER A CA 1
ATOM 1555 C C . SER A 1 206 ? -3.098 13.366 -17.440 1.00 69.81 206 SER A C 1
ATOM 1557 O O . SER A 1 206 ? -3.206 12.730 -18.487 1.00 69.81 206 SER A O 1
ATOM 1559 N N . GLY A 1 207 ? -2.051 14.162 -17.201 1.00 84.50 207 GLY A N 1
ATOM 1560 C CA . GLY A 1 207 ? -0.912 14.272 -18.108 1.00 84.50 207 GLY A CA 1
ATOM 1561 C C . GLY A 1 207 ? -0.182 12.938 -18.272 1.00 84.50 207 GLY A C 1
ATOM 1562 O O . GLY A 1 207 ? -0.179 12.105 -17.363 1.00 84.50 207 GLY A O 1
ATOM 1563 N N . ALA A 1 208 ? 0.459 12.746 -19.426 1.00 87.19 208 ALA A N 1
ATOM 1564 C CA . ALA A 1 208 ? 1.206 11.525 -19.733 1.00 87.19 208 ALA A CA 1
ATOM 1565 C C . ALA A 1 208 ? 2.249 11.196 -18.648 1.00 87.19 208 ALA A C 1
ATOM 1567 O O . ALA A 1 208 ? 2.316 10.055 -18.197 1.00 87.19 208 ALA A O 1
ATOM 1568 N N . ASP A 1 209 ? 2.967 12.207 -18.153 1.00 87.31 209 ASP A N 1
ATOM 1569 C CA . ASP A 1 209 ? 3.964 12.048 -17.087 1.00 87.31 209 ASP A CA 1
ATOM 1570 C C . ASP A 1 209 ? 3.338 11.570 -15.770 1.00 87.31 209 ASP A C 1
ATOM 1572 O O . ASP A 1 209 ? 3.886 10.699 -15.094 1.00 87.31 209 ASP A O 1
ATOM 1576 N N . THR A 1 210 ? 2.151 12.079 -15.422 1.00 88.31 210 THR A N 1
ATOM 1577 C CA . THR A 1 210 ? 1.405 11.626 -14.242 1.00 88.31 210 THR A CA 1
ATOM 1578 C C . THR A 1 210 ? 0.998 10.163 -14.379 1.00 88.31 210 THR A C 1
ATOM 1580 O O . THR A 1 210 ? 1.151 9.388 -13.435 1.00 88.31 210 THR A O 1
ATOM 1583 N N . LEU A 1 211 ? 0.486 9.765 -15.547 1.00 90.12 211 LEU A N 1
ATOM 1584 C CA . LEU A 1 211 ? 0.074 8.383 -15.802 1.00 90.12 211 LEU A CA 1
ATOM 1585 C C . LEU A 1 211 ? 1.274 7.427 -15.785 1.00 90.12 211 LEU A C 1
ATOM 1587 O O . LEU A 1 211 ? 1.181 6.333 -15.221 1.00 90.12 211 LEU A O 1
ATOM 1591 N N . ALA A 1 212 ? 2.410 7.845 -16.348 1.00 90.06 212 ALA A N 1
ATOM 1592 C CA . ALA A 1 212 ? 3.657 7.089 -16.302 1.00 90.06 212 ALA A CA 1
ATOM 1593 C C . ALA A 1 212 ? 4.152 6.918 -14.857 1.00 90.06 212 ALA A C 1
ATOM 1595 O O . ALA A 1 212 ? 4.480 5.804 -14.440 1.00 90.06 212 ALA A O 1
ATOM 1596 N N . LEU A 1 213 ? 4.124 7.991 -14.058 1.00 89.25 213 LEU A N 1
ATOM 1597 C CA . LEU A 1 213 ? 4.483 7.940 -12.642 1.00 89.25 213 LEU A CA 1
ATOM 1598 C C . LEU A 1 213 ? 3.562 7.000 -11.853 1.00 89.25 213 LEU A C 1
ATOM 1600 O O . LEU A 1 213 ? 4.055 6.167 -11.097 1.00 89.25 213 LEU A O 1
ATOM 1604 N N . ALA A 1 214 ? 2.249 7.084 -12.065 1.00 89.81 214 ALA A N 1
ATOM 1605 C CA . ALA A 1 214 ? 1.264 6.222 -11.413 1.00 89.81 214 ALA A CA 1
ATOM 1606 C C . ALA A 1 214 ? 1.481 4.739 -11.737 1.00 89.81 214 ALA A C 1
ATOM 1608 O O . ALA A 1 214 ? 1.421 3.882 -10.857 1.00 89.81 214 ALA A O 1
ATOM 1609 N N . THR A 1 215 ? 1.776 4.448 -13.006 1.00 93.56 215 THR A N 1
ATOM 1610 C CA . THR A 1 215 ? 2.090 3.095 -13.479 1.00 93.56 215 THR A CA 1
ATOM 1611 C C . THR A 1 215 ? 3.358 2.578 -12.800 1.00 93.56 215 THR A C 1
ATOM 1613 O O . THR A 1 215 ? 3.376 1.449 -12.315 1.00 93.56 215 THR A O 1
ATOM 1616 N N . ARG A 1 216 ? 4.404 3.410 -12.695 1.00 94.44 216 ARG A N 1
ATOM 1617 C CA . ARG A 1 216 ? 5.640 3.040 -11.994 1.00 94.44 216 ARG A CA 1
ATOM 1618 C C . ARG A 1 216 ? 5.414 2.770 -10.513 1.00 94.44 216 ARG A C 1
ATOM 1620 O O . ARG A 1 216 ? 5.893 1.750 -10.034 1.00 94.44 216 ARG A O 1
ATOM 1627 N N . VAL A 1 217 ? 4.670 3.632 -9.817 1.00 93.12 217 VAL A N 1
ATOM 1628 C CA . VAL A 1 217 ? 4.316 3.416 -8.404 1.00 93.12 217 VAL A CA 1
ATOM 1629 C C . VAL A 1 217 ? 3.583 2.086 -8.249 1.00 93.12 217 VAL A C 1
ATOM 1631 O O . VAL A 1 217 ? 3.970 1.279 -7.419 1.00 93.12 217 VAL A O 1
ATOM 1634 N N . ALA A 1 218 ? 2.598 1.787 -9.098 1.00 96.31 218 ALA A N 1
ATOM 1635 C CA . ALA A 1 218 ? 1.895 0.508 -9.026 1.00 96.31 218 ALA A CA 1
ATOM 1636 C C . ALA A 1 218 ? 2.839 -0.699 -9.192 1.00 96.31 218 ALA A C 1
ATOM 1638 O O . ALA A 1 218 ? 2.733 -1.649 -8.422 1.00 96.31 218 ALA A O 1
ATOM 1639 N N . PHE A 1 219 ? 3.783 -0.670 -10.139 1.00 97.62 219 PHE A N 1
ATOM 1640 C CA . PHE A 1 219 ? 4.787 -1.734 -10.285 1.00 97.62 219 PHE A CA 1
ATOM 1641 C C . PHE A 1 219 ? 5.717 -1.840 -9.067 1.00 97.62 219 PHE A C 1
ATOM 1643 O O . PHE A 1 219 ? 5.990 -2.954 -8.619 1.00 97.62 219 PHE A O 1
ATOM 1650 N N . HIS A 1 220 ? 6.164 -0.700 -8.532 1.00 97.00 220 HIS A N 1
ATOM 1651 C CA . HIS A 1 220 ? 7.000 -0.614 -7.334 1.00 97.00 220 HIS A CA 1
ATOM 1652 C C . HIS A 1 220 ? 6.304 -1.278 -6.145 1.00 97.00 220 HIS A C 1
ATOM 1654 O O . HIS A 1 220 ? 6.793 -2.286 -5.637 1.00 97.00 220 HIS A O 1
ATOM 1660 N N . GLU A 1 221 ? 5.107 -0.807 -5.789 1.00 96.31 221 GLU A N 1
ATOM 1661 C CA . GLU A 1 221 ? 4.345 -1.366 -4.672 1.00 96.31 221 GLU A CA 1
ATOM 1662 C C . GLU A 1 221 ? 4.026 -2.849 -4.899 1.00 96.31 221 GLU A C 1
ATOM 1664 O O . GLU A 1 221 ? 4.169 -3.673 -4.003 1.00 96.31 221 GLU A O 1
ATOM 1669 N N . THR A 1 222 ? 3.653 -3.246 -6.119 1.00 97.12 222 THR A N 1
ATOM 1670 C CA . THR A 1 222 ? 3.342 -4.660 -6.397 1.00 97.12 222 THR A CA 1
ATOM 1671 C C . THR A 1 222 ? 4.542 -5.571 -6.146 1.00 97.12 222 THR A C 1
ATOM 1673 O O . THR A 1 222 ? 4.363 -6.692 -5.675 1.00 97.12 222 THR A O 1
ATOM 1676 N N . SER A 1 223 ? 5.767 -5.104 -6.403 1.00 95.88 223 SER A N 1
ATOM 1677 C CA . SER A 1 223 ? 6.972 -5.902 -6.155 1.00 95.88 223 SER A CA 1
ATOM 1678 C C . SER A 1 223 ? 7.226 -6.167 -4.661 1.00 95.88 223 SER A C 1
ATOM 1680 O O . SER A 1 223 ? 7.737 -7.235 -4.309 1.00 95.88 223 SER A O 1
ATOM 1682 N N . HIS A 1 224 ? 6.785 -5.269 -3.770 1.00 94.88 224 HIS A N 1
ATOM 1683 C CA . HIS A 1 224 ? 6.903 -5.444 -2.318 1.00 94.88 224 HIS A CA 1
ATOM 1684 C C . HIS A 1 224 ? 6.093 -6.623 -1.774 1.00 94.88 224 HIS A C 1
ATOM 1686 O O . HIS A 1 224 ? 6.442 -7.165 -0.721 1.00 94.88 224 HIS A O 1
ATOM 1692 N N . LEU A 1 225 ? 5.074 -7.092 -2.508 1.00 93.81 225 LEU A N 1
ATOM 1693 C CA . LEU A 1 225 ? 4.352 -8.321 -2.161 1.00 93.81 225 LEU A CA 1
ATOM 1694 C C . LEU A 1 225 ? 5.281 -9.547 -2.093 1.00 93.81 225 LEU A C 1
ATOM 1696 O O . LEU A 1 225 ? 4.958 -10.503 -1.397 1.00 93.81 225 LEU A O 1
ATOM 1700 N N . TRP A 1 226 ? 6.442 -9.504 -2.756 1.00 92.06 226 TRP A N 1
ATOM 1701 C CA . TRP A 1 226 ? 7.483 -10.531 -2.673 1.00 92.06 226 TRP A CA 1
ATOM 1702 C C . TRP A 1 226 ? 8.743 -10.026 -1.955 1.00 92.06 226 TRP A C 1
ATOM 1704 O O . TRP A 1 226 ? 9.190 -10.652 -0.993 1.00 92.06 226 TRP A O 1
ATOM 1714 N N . ASN A 1 227 ? 9.289 -8.872 -2.364 1.00 84.31 227 ASN A N 1
ATOM 1715 C CA . ASN A 1 227 ? 10.631 -8.397 -1.970 1.00 84.31 227 ASN A CA 1
ATOM 1716 C C . ASN A 1 227 ? 10.733 -7.787 -0.547 1.00 84.31 227 ASN A C 1
ATOM 1718 O O . ASN A 1 227 ? 11.770 -7.247 -0.158 1.00 84.31 227 ASN A O 1
ATOM 1722 N N . SER A 1 228 ? 9.652 -7.889 0.220 1.00 75.94 228 SER A N 1
ATOM 1723 C CA . SER A 1 228 ? 9.529 -7.394 1.592 1.00 75.94 228 SER A CA 1
ATOM 1724 C C . SER A 1 228 ? 8.729 -8.341 2.467 1.00 75.94 228 SER A C 1
ATOM 1726 O O . SER A 1 228 ? 9.066 -8.604 3.623 1.00 75.94 228 SER A O 1
ATOM 1728 N N . HIS A 1 229 ? 7.656 -8.879 1.888 1.00 75.31 229 HIS A N 1
ATOM 1729 C CA . HIS A 1 229 ? 6.756 -9.765 2.595 1.00 75.31 229 HIS A CA 1
ATOM 1730 C C . HIS A 1 229 ? 7.338 -11.178 2.757 1.00 75.31 229 HIS A C 1
ATOM 1732 O O . HIS A 1 229 ? 7.334 -11.711 3.872 1.00 75.31 229 HIS A O 1
ATOM 1738 N N . LEU A 1 230 ? 7.870 -11.754 1.669 1.00 76.94 230 LEU A N 1
ATOM 1739 C CA . LEU A 1 230 ? 8.418 -13.117 1.638 1.00 76.94 230 LEU A CA 1
ATOM 1740 C C . LEU A 1 230 ? 9.931 -13.116 1.874 1.00 76.94 230 LEU A C 1
ATOM 1742 O O . LEU A 1 230 ? 10.416 -13.786 2.786 1.00 76.94 230 LEU A O 1
ATOM 1746 N N . ALA A 1 231 ? 10.662 -12.274 1.145 1.00 76.69 231 ALA A N 1
ATOM 1747 C CA . ALA A 1 231 ? 12.074 -12.021 1.400 1.00 76.69 231 ALA A CA 1
ATOM 1748 C C . ALA A 1 231 ? 12.207 -10.800 2.318 1.00 76.69 231 ALA A C 1
ATOM 1750 O O . ALA A 1 231 ? 12.050 -9.672 1.866 1.00 76.69 231 ALA A O 1
ATOM 1751 N N . ARG A 1 232 ? 12.478 -11.015 3.613 1.00 75.31 232 ARG A N 1
ATOM 1752 C CA . ARG A 1 232 ? 12.630 -9.935 4.608 1.00 75.31 232 ARG A CA 1
ATOM 1753 C C . ARG A 1 232 ? 14.088 -9.482 4.702 1.00 75.31 232 ARG A C 1
ATOM 1755 O O . ARG A 1 232 ? 14.908 -10.240 5.229 1.00 75.31 232 ARG A O 1
ATOM 1762 N N . PRO A 1 233 ? 14.440 -8.266 4.245 1.00 72.75 233 PRO A N 1
ATOM 1763 C CA . PRO A 1 233 ? 15.798 -7.755 4.378 1.00 72.75 233 PRO A CA 1
ATOM 1764 C C . PRO A 1 233 ? 16.192 -7.613 5.848 1.00 72.75 233 PRO A C 1
ATOM 1766 O O . PRO A 1 233 ? 15.355 -7.327 6.707 1.00 72.75 233 PRO A O 1
ATOM 1769 N N . ALA A 1 234 ? 17.483 -7.779 6.139 1.00 76.69 234 ALA A N 1
ATOM 1770 C CA . ALA A 1 234 ? 18.007 -7.498 7.469 1.00 76.69 234 ALA A CA 1
ATOM 1771 C C . ALA A 1 234 ? 17.752 -6.030 7.856 1.00 76.69 234 ALA A C 1
ATOM 1773 O O . ALA A 1 234 ? 17.802 -5.127 7.011 1.00 76.69 234 ALA A O 1
ATOM 1774 N N . GLU A 1 235 ? 17.515 -5.793 9.148 1.00 74.00 235 GLU A N 1
ATOM 1775 C CA . GLU A 1 235 ? 17.349 -4.446 9.691 1.00 74.00 235 GLU A CA 1
ATOM 1776 C C . GLU A 1 235 ? 18.528 -3.545 9.280 1.00 74.00 235 GLU A C 1
ATOM 1778 O O . GLU A 1 235 ? 19.683 -3.975 9.242 1.00 74.00 235 GLU A O 1
ATOM 1783 N N . GLY A 1 236 ? 18.232 -2.298 8.905 1.00 76.00 236 GLY A N 1
ATOM 1784 C CA . GLY A 1 236 ? 19.239 -1.350 8.416 1.00 76.00 236 GLY A CA 1
ATOM 1785 C C . GLY A 1 236 ? 19.608 -1.486 6.933 1.00 76.00 236 GLY A C 1
ATOM 1786 O O . GLY A 1 236 ? 20.493 -0.762 6.475 1.00 76.00 236 GLY A O 1
ATOM 1787 N N . SER A 1 237 ? 18.918 -2.340 6.162 1.00 84.94 237 SER A N 1
ATOM 1788 C CA . SER A 1 237 ? 19.134 -2.503 4.710 1.00 84.94 237 SER A CA 1
ATOM 1789 C C . SER A 1 237 ? 17.946 -2.050 3.835 1.00 84.94 237 SER A C 1
ATOM 1791 O O . SER A 1 237 ? 17.533 -2.798 2.946 1.00 84.94 237 SER A O 1
ATOM 1793 N N . PRO A 1 238 ? 17.379 -0.839 4.022 1.00 88.75 238 PRO A N 1
ATOM 1794 C CA . PRO A 1 238 ? 16.216 -0.400 3.247 1.00 88.75 238 PRO A CA 1
ATOM 1795 C C . PRO A 1 238 ? 16.517 -0.263 1.748 1.00 88.75 238 PRO A C 1
ATOM 1797 O O . PRO A 1 238 ? 15.616 -0.412 0.936 1.00 88.75 238 PRO A O 1
ATOM 1800 N N . TRP A 1 239 ? 17.780 -0.071 1.353 1.00 90.25 239 TRP A N 1
ATOM 1801 C CA . TRP A 1 239 ? 18.191 -0.054 -0.057 1.00 90.25 239 TRP A CA 1
ATOM 1802 C C . TRP A 1 239 ? 17.931 -1.383 -0.783 1.00 90.25 239 TRP A C 1
ATOM 1804 O O . TRP A 1 239 ? 17.713 -1.386 -1.993 1.00 90.25 239 TRP A O 1
ATOM 1814 N N . LEU A 1 240 ? 17.957 -2.511 -0.061 1.00 89.88 240 LEU A N 1
ATOM 1815 C CA . LEU A 1 240 ? 17.657 -3.826 -0.628 1.00 89.88 240 LEU A CA 1
ATOM 1816 C C . LEU A 1 240 ? 16.151 -3.967 -0.875 1.00 89.88 240 LEU A C 1
ATOM 1818 O O . LEU A 1 240 ? 15.744 -4.513 -1.895 1.00 89.88 240 LEU A O 1
ATOM 1822 N N . HIS A 1 241 ? 15.352 -3.420 0.040 1.00 89.81 241 HIS A N 1
ATOM 1823 C CA . HIS A 1 241 ? 13.897 -3.392 -0.022 1.00 89.81 241 HIS A CA 1
ATOM 1824 C C . HIS A 1 241 ? 13.409 -2.424 -1.117 1.00 89.81 241 HIS A C 1
ATOM 1826 O O . HIS A 1 241 ? 12.946 -2.844 -2.173 1.00 89.81 241 HIS A O 1
ATOM 1832 N N . GLU A 1 242 ? 13.590 -1.129 -0.897 1.00 92.56 242 GLU A N 1
ATOM 1833 C CA . GLU A 1 242 ? 13.065 -0.032 -1.715 1.00 92.56 242 GLU A CA 1
ATOM 1834 C C . GLU A 1 242 ? 13.793 0.092 -3.061 1.00 92.56 242 GLU A C 1
ATOM 1836 O O . GLU A 1 242 ? 13.183 0.256 -4.115 1.00 92.56 242 GLU A O 1
ATOM 1841 N N . GLY A 1 243 ? 15.124 -0.034 -3.057 1.00 94.88 243 GLY A N 1
ATOM 1842 C CA . GLY A 1 243 ? 15.911 -0.025 -4.290 1.00 94.88 243 GLY A CA 1
ATOM 1843 C C . GLY A 1 243 ? 15.750 -1.307 -5.108 1.00 94.88 243 GLY A C 1
ATOM 1844 O O . GLY A 1 243 ? 15.796 -1.264 -6.337 1.00 94.88 243 GLY A O 1
ATOM 1845 N N . GLY A 1 244 ? 15.515 -2.441 -4.437 1.00 94.44 244 GLY A N 1
ATOM 1846 C CA . GLY A 1 244 ? 15.081 -3.689 -5.068 1.00 94.44 244 GLY A CA 1
ATOM 1847 C C . GLY A 1 244 ? 13.767 -3.511 -5.814 1.00 94.44 244 GLY A C 1
ATOM 1848 O O . GLY A 1 244 ? 13.696 -3.811 -7.005 1.00 94.44 244 GLY A O 1
ATOM 1849 N N . ALA A 1 245 ? 12.764 -2.958 -5.136 1.00 95.50 245 ALA A N 1
ATOM 1850 C CA . ALA A 1 245 ? 11.451 -2.702 -5.708 1.00 95.50 245 ALA A CA 1
ATOM 1851 C C . ALA A 1 245 ? 11.495 -1.722 -6.883 1.00 95.50 245 ALA A C 1
ATOM 1853 O O . ALA A 1 245 ? 10.901 -1.985 -7.928 1.00 95.50 245 ALA A O 1
ATOM 1854 N N . GLU A 1 246 ? 12.270 -0.641 -6.774 1.00 96.38 246 GLU A N 1
ATOM 1855 C CA . GLU A 1 246 ? 12.430 0.326 -7.863 1.00 96.38 246 GLU A CA 1
ATOM 1856 C C . GLU A 1 246 ? 13.090 -0.304 -9.100 1.00 96.38 246 GLU A C 1
ATOM 1858 O O . GLU A 1 246 ? 12.632 -0.093 -10.228 1.00 96.38 246 GLU A O 1
ATOM 1863 N N . TYR A 1 247 ? 14.124 -1.131 -8.916 1.00 97.00 247 TYR A N 1
ATOM 1864 C CA . TYR A 1 247 ? 14.744 -1.839 -10.036 1.00 97.00 247 TYR A CA 1
ATOM 1865 C C . TYR A 1 247 ? 13.807 -2.889 -10.652 1.00 97.00 247 TYR A C 1
ATOM 1867 O O . TYR A 1 247 ? 13.664 -2.946 -11.876 1.00 97.00 247 TYR A O 1
ATOM 1875 N N . LEU A 1 248 ? 13.125 -3.689 -9.825 1.00 96.38 248 LEU A N 1
ATOM 1876 C CA . LEU A 1 248 ? 12.131 -4.668 -10.278 1.00 96.38 248 LEU A CA 1
ATOM 1877 C C . LEU A 1 248 ? 10.982 -3.995 -11.036 1.00 96.38 248 LEU A C 1
ATOM 1879 O O . LEU A 1 248 ? 10.535 -4.524 -12.054 1.00 96.38 248 LEU A O 1
ATOM 1883 N N . ALA A 1 249 ? 10.546 -2.812 -10.600 1.00 97.06 249 ALA A N 1
ATOM 1884 C CA . ALA A 1 249 ? 9.544 -2.019 -11.296 1.00 97.06 249 ALA A CA 1
ATOM 1885 C C . ALA A 1 249 ? 10.022 -1.593 -12.690 1.00 97.06 249 ALA A C 1
ATOM 1887 O O . ALA A 1 249 ? 9.285 -1.767 -13.659 1.00 97.06 249 ALA A O 1
ATOM 1888 N N . LEU A 1 250 ? 11.259 -1.097 -12.823 1.00 97.12 250 LEU A N 1
ATOM 1889 C CA . LEU A 1 250 ? 11.838 -0.740 -14.126 1.00 97.12 250 LEU A CA 1
ATOM 1890 C C . LEU A 1 250 ? 11.935 -1.950 -15.064 1.00 97.12 250 LEU A C 1
ATOM 1892 O O . LEU A 1 250 ? 11.558 -1.852 -16.234 1.00 97.12 250 LEU A O 1
ATOM 1896 N N . VAL A 1 251 ? 12.397 -3.097 -14.556 1.00 95.62 251 VAL A N 1
ATOM 1897 C CA . VAL A 1 251 ? 12.483 -4.338 -15.339 1.00 95.62 251 VAL A CA 1
ATOM 1898 C C . VAL A 1 251 ? 11.095 -4.816 -15.762 1.00 95.62 251 VAL A C 1
ATOM 1900 O O . VAL A 1 251 ? 10.900 -5.145 -16.933 1.00 95.62 251 VAL A O 1
ATOM 1903 N N . GLY A 1 252 ? 10.125 -4.827 -14.846 1.00 96.12 252 GLY A N 1
ATOM 1904 C CA . GLY A 1 252 ? 8.747 -5.225 -15.128 1.00 96.12 252 GLY A CA 1
ATOM 1905 C C . GLY A 1 252 ? 8.080 -4.316 -16.158 1.00 96.12 252 GLY A C 1
ATOM 1906 O O . GLY A 1 252 ? 7.482 -4.806 -17.117 1.00 96.12 252 GLY A O 1
ATOM 1907 N N . LEU A 1 253 ? 8.238 -2.997 -16.028 1.00 97.25 253 LEU A N 1
ATOM 1908 C CA . LEU A 1 253 ? 7.716 -2.028 -16.994 1.00 97.25 253 LEU A CA 1
ATOM 1909 C C . LEU A 1 253 ? 8.326 -2.226 -18.382 1.00 97.25 253 LEU A C 1
ATOM 1911 O O . LEU A 1 253 ? 7.586 -2.306 -19.360 1.00 97.25 253 LEU A O 1
ATOM 1915 N N . ALA A 1 254 ? 9.652 -2.344 -18.484 1.00 96.44 254 ALA A N 1
ATOM 1916 C CA . ALA A 1 254 ? 10.317 -2.546 -19.770 1.00 96.44 254 ALA A CA 1
ATOM 1917 C C . ALA A 1 254 ? 9.912 -3.884 -20.413 1.00 96.44 254 ALA A C 1
ATOM 1919 O O . ALA A 1 254 ? 9.620 -3.948 -21.605 1.00 96.44 254 ALA A O 1
ATOM 1920 N N . SER A 1 255 ? 9.825 -4.949 -19.610 1.00 95.12 255 SER A N 1
ATOM 1921 C CA . SER A 1 255 ? 9.491 -6.301 -20.083 1.00 95.12 255 SER A CA 1
ATOM 1922 C C . SER A 1 255 ? 8.033 -6.447 -20.519 1.00 95.12 255 SER A C 1
ATOM 1924 O O . SER A 1 255 ? 7.720 -7.290 -21.354 1.00 95.12 255 SER A O 1
ATOM 1926 N N . THR A 1 256 ? 7.132 -5.632 -19.966 1.00 95.88 256 THR A N 1
ATOM 1927 C CA . THR A 1 256 ? 5.698 -5.637 -20.305 1.00 95.88 256 THR A CA 1
ATOM 1928 C C . THR A 1 256 ? 5.314 -4.552 -21.318 1.00 95.88 256 THR A C 1
ATOM 1930 O O . THR A 1 256 ? 4.128 -4.365 -21.601 1.00 95.88 256 THR A O 1
ATOM 1933 N N . GLY A 1 257 ? 6.299 -3.832 -21.872 1.00 95.19 257 GLY A N 1
ATOM 1934 C CA . GLY A 1 257 ? 6.087 -2.752 -22.840 1.00 95.19 257 GLY A CA 1
ATOM 1935 C C . GLY A 1 257 ? 5.450 -1.492 -22.246 1.00 95.19 257 GLY A C 1
ATOM 1936 O O . GLY A 1 257 ? 4.901 -0.682 -22.987 1.00 95.19 257 GLY A O 1
ATOM 1937 N N . GLY A 1 258 ? 5.484 -1.329 -20.919 1.00 93.50 258 GLY A N 1
ATOM 1938 C CA . GLY A 1 258 ? 5.039 -0.114 -20.232 1.00 93.50 258 GLY A CA 1
ATOM 1939 C C . GLY A 1 258 ? 5.985 1.071 -20.431 1.00 93.50 258 GLY A C 1
ATOM 1940 O O . GLY A 1 258 ? 5.535 2.211 -20.391 1.00 93.50 258 GLY A O 1
ATOM 1941 N N . ILE A 1 259 ? 7.268 0.794 -20.678 1.00 96.25 259 ILE A N 1
ATOM 1942 C CA . ILE A 1 259 ? 8.281 1.756 -21.132 1.00 96.25 259 ILE A CA 1
ATOM 1943 C C . ILE A 1 259 ? 9.164 1.096 -22.194 1.00 96.25 259 ILE A C 1
ATOM 1945 O O . ILE A 1 259 ? 9.324 -0.127 -22.220 1.00 96.25 259 ILE A O 1
ATOM 1949 N N . SER A 1 260 ? 9.765 1.897 -23.063 1.00 96.19 260 SER A N 1
ATOM 1950 C CA . SER A 1 260 ? 10.789 1.445 -24.001 1.00 96.19 260 SER A CA 1
ATOM 1951 C C . SER A 1 260 ? 12.109 1.133 -23.290 1.00 96.19 260 SER A C 1
ATOM 1953 O O . SER A 1 260 ? 12.402 1.620 -22.195 1.00 96.19 260 SER A O 1
ATOM 1955 N N . GLN A 1 261 ? 12.974 0.368 -23.957 1.00 93.56 261 GLN A N 1
ATOM 1956 C CA . GLN A 1 261 ? 14.330 0.119 -23.465 1.00 93.56 261 GLN A CA 1
ATOM 1957 C C . GLN A 1 261 ? 15.139 1.418 -23.308 1.00 93.56 261 GLN A C 1
ATOM 1959 O O . GLN A 1 261 ? 15.927 1.541 -22.373 1.00 93.56 261 GLN A O 1
ATOM 1964 N N . ALA A 1 262 ? 14.937 2.394 -24.198 1.00 96.19 262 ALA A N 1
ATOM 1965 C CA . ALA A 1 262 ? 15.610 3.687 -24.121 1.00 96.19 262 ALA A CA 1
ATOM 1966 C C . ALA A 1 262 ? 15.187 4.472 -22.869 1.00 96.19 262 ALA A C 1
ATOM 1968 O O . ALA A 1 262 ? 16.040 5.016 -22.172 1.00 96.19 262 ALA A O 1
ATOM 1969 N N . GLU A 1 263 ? 13.893 4.472 -22.541 1.00 95.94 263 GLU A N 1
ATOM 1970 C CA . GLU A 1 263 ? 13.371 5.095 -21.318 1.00 95.94 263 GLU A CA 1
ATOM 1971 C C . GLU A 1 263 ? 13.873 4.384 -20.058 1.00 95.94 263 GLU A C 1
ATOM 1973 O O . GLU A 1 263 ? 14.288 5.045 -19.106 1.00 95.94 263 GLU A O 1
ATOM 1978 N N . ALA A 1 264 ? 13.924 3.047 -20.062 1.00 94.88 264 ALA A N 1
ATOM 1979 C CA . ALA A 1 264 ? 14.493 2.281 -18.954 1.00 94.88 264 ALA A CA 1
ATOM 1980 C C . ALA A 1 264 ? 15.979 2.622 -18.724 1.00 94.88 264 ALA A C 1
ATOM 1982 O O . ALA A 1 264 ? 16.401 2.854 -17.591 1.00 94.88 264 ALA A O 1
ATOM 1983 N N . LEU A 1 265 ? 16.773 2.716 -19.797 1.00 94.75 265 LEU A N 1
ATOM 1984 C CA . LEU A 1 265 ? 18.184 3.114 -19.725 1.00 94.75 265 LEU A CA 1
ATOM 1985 C C . LEU A 1 265 ? 18.358 4.564 -19.261 1.00 94.75 265 LEU A C 1
ATOM 1987 O O . LEU A 1 265 ? 19.271 4.847 -18.482 1.00 94.75 265 LEU A O 1
ATOM 1991 N N . ALA A 1 266 ? 17.492 5.477 -19.703 1.00 96.38 266 ALA A N 1
ATOM 1992 C CA . ALA A 1 266 ? 17.494 6.862 -19.243 1.00 96.38 266 ALA A CA 1
ATOM 1993 C C . ALA A 1 266 ? 17.197 6.944 -17.737 1.00 96.38 266 ALA A C 1
ATOM 1995 O O . ALA A 1 266 ? 17.925 7.620 -17.009 1.00 96.38 266 ALA A O 1
ATOM 1996 N N . ALA A 1 267 ? 16.206 6.188 -17.252 1.00 95.50 267 ALA A N 1
ATOM 1997 C CA . ALA A 1 267 ? 15.892 6.099 -15.829 1.00 95.50 267 ALA A CA 1
ATOM 1998 C C . ALA A 1 267 ? 17.084 5.568 -15.014 1.00 95.50 267 ALA A C 1
ATOM 2000 O O . ALA A 1 267 ? 17.481 6.196 -14.037 1.00 95.50 267 ALA A O 1
ATOM 2001 N N . LEU A 1 268 ? 17.719 4.471 -15.442 1.00 96.50 268 LEU A N 1
ATOM 2002 C CA . LEU A 1 268 ? 18.914 3.926 -14.777 1.00 96.50 268 LEU A CA 1
ATOM 2003 C C . LEU A 1 268 ? 20.091 4.915 -14.775 1.00 96.50 268 LEU A C 1
ATOM 2005 O O . LEU A 1 268 ? 20.777 5.070 -13.764 1.00 96.50 268 LEU A O 1
ATOM 2009 N N . SER A 1 269 ? 20.301 5.628 -15.882 1.00 96.56 269 SER A N 1
ATOM 2010 C CA . SER A 1 269 ? 21.349 6.651 -15.992 1.00 96.56 269 SER A CA 1
ATOM 2011 C C . SER A 1 269 ? 21.111 7.828 -15.039 1.00 96.56 269 SER A C 1
ATOM 2013 O O . SER A 1 269 ? 22.056 8.335 -14.423 1.00 96.56 269 SER A O 1
ATOM 2015 N N . GLN A 1 270 ? 19.851 8.239 -14.874 1.00 96.44 270 GLN A N 1
ATOM 2016 C CA . GLN A 1 270 ? 19.468 9.269 -13.912 1.00 96.44 270 GLN A CA 1
ATOM 2017 C C . GLN A 1 270 ? 19.719 8.793 -12.474 1.00 96.44 270 GLN A C 1
ATOM 2019 O O . GLN A 1 270 ? 20.438 9.458 -11.732 1.00 96.44 270 GLN A O 1
ATOM 2024 N N . ARG A 1 271 ? 19.261 7.584 -12.114 1.00 96.12 271 ARG A N 1
ATOM 2025 C CA . ARG A 1 271 ? 19.489 6.985 -10.783 1.00 96.12 271 ARG A CA 1
ATOM 2026 C C . ARG A 1 271 ? 20.976 6.850 -10.443 1.00 96.12 271 ARG A C 1
ATOM 2028 O O . ARG A 1 271 ? 21.373 7.098 -9.308 1.00 96.12 271 ARG A O 1
ATOM 2035 N N . LEU A 1 272 ? 21.827 6.523 -11.419 1.00 95.50 272 LEU A N 1
ATOM 2036 C CA . LEU A 1 272 ? 23.284 6.512 -11.236 1.00 95.50 272 LEU A CA 1
ATOM 2037 C C . LEU A 1 272 ? 23.833 7.901 -10.880 1.00 95.50 272 LEU A C 1
ATOM 2039 O O . LEU A 1 272 ? 24.677 8.033 -9.988 1.00 95.50 272 LEU A O 1
ATOM 2043 N N . SER A 1 273 ? 23.352 8.933 -11.569 1.00 95.56 273 SER A N 1
ATOM 2044 C CA . SER A 1 273 ? 23.751 10.323 -11.327 1.00 95.56 273 SER A CA 1
ATOM 2045 C C . SER A 1 273 ? 23.285 10.815 -9.953 1.00 95.56 273 SER A C 1
ATOM 2047 O O . SER A 1 273 ? 24.069 11.422 -9.214 1.00 95.56 273 SER A O 1
ATOM 2049 N N . ASP A 1 274 ? 22.053 10.483 -9.570 1.00 94.44 274 ASP A N 1
ATOM 2050 C CA . ASP A 1 274 ? 21.463 10.856 -8.282 1.00 94.44 274 ASP A CA 1
ATOM 2051 C C . ASP A 1 274 ? 22.122 10.104 -7.125 1.00 94.44 274 ASP A C 1
ATOM 2053 O O . ASP A 1 274 ? 22.526 10.723 -6.140 1.00 94.44 274 ASP A O 1
ATOM 2057 N N . CYS A 1 275 ? 22.389 8.804 -7.286 1.00 93.25 275 CYS A N 1
ATOM 2058 C CA . CYS A 1 275 ? 23.156 8.028 -6.316 1.00 93.25 275 CYS A CA 1
ATOM 2059 C C . CYS A 1 275 ? 24.549 8.627 -6.095 1.00 93.25 275 CYS A C 1
ATOM 2061 O O . CYS A 1 275 ? 24.968 8.856 -4.957 1.00 93.25 275 CYS A O 1
ATOM 2063 N N . ARG A 1 276 ? 25.280 8.942 -7.173 1.00 91.19 276 ARG A N 1
ATOM 2064 C CA . ARG A 1 276 ? 26.598 9.585 -7.066 1.00 91.19 276 ARG A CA 1
ATOM 2065 C C . ARG A 1 276 ? 26.510 10.917 -6.317 1.00 91.19 276 ARG A C 1
ATOM 2067 O O . ARG A 1 276 ? 27.391 11.221 -5.512 1.00 91.19 276 ARG A O 1
ATOM 2074 N N . THR A 1 277 ? 25.464 11.697 -6.572 1.00 90.50 277 THR A N 1
ATOM 2075 C CA . THR A 1 277 ? 25.215 12.968 -5.881 1.00 90.50 277 THR A CA 1
ATOM 2076 C C . THR A 1 277 ? 24.948 12.744 -4.393 1.00 90.50 277 THR A C 1
ATOM 2078 O O . THR A 1 277 ? 25.583 13.390 -3.558 1.00 90.50 277 THR A O 1
ATOM 2081 N N . ALA A 1 278 ? 24.095 11.779 -4.048 1.00 87.88 278 ALA A N 1
ATOM 2082 C CA . ALA A 1 278 ? 23.757 11.443 -2.669 1.00 87.88 278 ALA A CA 1
ATOM 2083 C C . ALA A 1 278 ? 24.962 10.898 -1.872 1.00 87.88 278 ALA A C 1
ATOM 2085 O O . ALA A 1 278 ? 25.159 11.238 -0.699 1.00 87.88 278 ALA A O 1
ATOM 2086 N N . LEU A 1 279 ? 25.826 10.101 -2.512 1.00 85.81 279 LEU A N 1
ATOM 2087 C CA . LEU A 1 279 ? 27.039 9.557 -1.893 1.00 85.81 279 LEU A CA 1
ATOM 2088 C C . LEU A 1 279 ? 28.152 10.602 -1.709 1.00 85.81 279 LEU A C 1
ATOM 2090 O O . LEU A 1 279 ? 28.944 10.495 -0.768 1.00 85.81 279 LEU A O 1
ATOM 2094 N N . GLY A 1 280 ? 28.224 11.624 -2.567 1.00 82.06 280 GLY A N 1
ATOM 2095 C CA . GLY A 1 280 ? 29.245 12.670 -2.487 1.00 82.06 280 GLY A CA 1
ATOM 2096 C C . GLY A 1 280 ? 30.687 12.144 -2.631 1.00 82.06 280 GLY A C 1
ATOM 2097 O O . GLY A 1 280 ? 30.955 11.171 -3.332 1.00 82.06 280 GLY A O 1
ATOM 2098 N N . LYS A 1 281 ? 31.660 12.810 -1.986 1.00 72.94 281 LYS A N 1
ATOM 2099 C CA . LYS A 1 281 ? 33.116 12.596 -2.186 1.00 72.94 281 LYS A CA 1
ATOM 2100 C C . LYS A 1 281 ? 33.805 11.596 -1.219 1.00 72.94 281 LYS A C 1
ATOM 2102 O O . LYS A 1 281 ? 35.018 11.669 -1.069 1.00 72.94 281 LYS A O 1
ATOM 2107 N N . ARG A 1 282 ? 33.078 10.609 -0.671 1.00 64.25 282 ARG A N 1
ATOM 2108 C CA . ARG A 1 282 ? 33.528 9.517 0.248 1.00 64.25 282 ARG A CA 1
ATOM 2109 C C . ARG A 1 282 ? 33.718 9.867 1.742 1.00 64.25 282 ARG A C 1
ATOM 2111 O O . ARG A 1 282 ? 34.548 10.692 2.092 1.00 64.25 282 ARG A O 1
ATOM 2118 N N . ILE A 1 283 ? 32.980 9.143 2.596 1.00 57.06 283 ILE A N 1
ATOM 2119 C CA . ILE A 1 283 ? 33.313 8.276 3.764 1.00 57.06 283 ILE A CA 1
ATOM 2120 C C . ILE A 1 283 ? 31.936 7.751 4.250 1.00 57.06 283 ILE A C 1
ATOM 2122 O O . ILE A 1 283 ? 30.963 8.498 4.220 1.00 57.06 283 ILE A O 1
ATOM 2126 N N . ASN A 1 284 ? 31.827 6.473 4.642 1.00 71.69 284 ASN A N 1
ATOM 2127 C CA . ASN A 1 284 ? 30.581 5.799 5.069 1.00 71.69 284 ASN A CA 1
ATOM 2128 C C . ASN A 1 284 ? 29.450 5.710 4.012 1.00 71.69 284 ASN A C 1
ATOM 2130 O O . ASN A 1 284 ? 28.327 6.163 4.230 1.00 71.69 284 ASN A O 1
ATOM 2134 N N . ALA A 1 285 ? 29.734 5.085 2.863 1.00 74.69 285 ALA A N 1
ATOM 2135 C CA . ALA A 1 285 ? 28.704 4.796 1.859 1.00 74.69 285 ALA A CA 1
ATOM 2136 C C . ALA A 1 285 ? 27.567 3.921 2.424 1.00 74.69 285 ALA A C 1
ATOM 2138 O O . ALA A 1 285 ? 26.409 4.192 2.135 1.00 74.69 285 ALA A O 1
ATOM 2139 N N . ALA A 1 286 ? 27.894 2.941 3.276 1.00 75.81 286 ALA A N 1
ATOM 2140 C CA . ALA A 1 286 ? 26.924 2.024 3.876 1.00 75.81 286 ALA A CA 1
ATOM 2141 C C . ALA A 1 286 ? 25.857 2.744 4.719 1.00 75.81 286 ALA A C 1
ATOM 2143 O O . ALA A 1 286 ? 24.676 2.474 4.556 1.00 75.81 286 ALA A O 1
ATOM 2144 N N . GLY A 1 287 ? 26.243 3.704 5.565 1.00 77.62 287 GLY A N 1
ATOM 2145 C CA . GLY A 1 287 ? 25.269 4.487 6.331 1.00 77.62 287 GLY A CA 1
ATOM 2146 C C . GLY A 1 287 ? 24.407 5.390 5.447 1.00 77.62 287 GLY A C 1
ATOM 2147 O O . GLY A 1 287 ? 23.216 5.536 5.690 1.00 77.62 287 GLY A O 1
ATOM 2148 N N . ARG A 1 288 ? 24.982 5.963 4.381 1.00 78.75 288 ARG A N 1
ATOM 2149 C CA . ARG A 1 288 ? 24.244 6.866 3.485 1.00 78.75 288 ARG A CA 1
ATOM 2150 C C . ARG A 1 288 ? 23.224 6.157 2.609 1.00 78.75 288 ARG A C 1
ATOM 2152 O O . ARG A 1 288 ? 22.168 6.725 2.372 1.00 78.75 288 ARG A O 1
ATOM 2159 N N . ILE A 1 289 ? 23.516 4.947 2.132 1.00 84.44 289 ILE A N 1
ATOM 2160 C CA . ILE A 1 289 ? 22.546 4.187 1.327 1.00 84.44 289 ILE A CA 1
ATOM 2161 C C . ILE A 1 289 ? 21.348 3.708 2.150 1.00 84.44 289 ILE A C 1
ATOM 2163 O O . ILE A 1 289 ? 20.352 3.304 1.566 1.00 84.44 289 ILE A O 1
ATOM 2167 N N . SER A 1 290 ? 21.416 3.759 3.480 1.00 83.44 290 SER A N 1
ATOM 2168 C CA . SER A 1 290 ? 20.312 3.349 4.350 1.00 83.44 290 SER A CA 1
ATOM 2169 C C . SER A 1 290 ? 19.328 4.478 4.671 1.00 83.44 290 SER A C 1
ATOM 2171 O O . SER A 1 290 ? 18.354 4.236 5.378 1.00 83.44 290 SER A O 1
ATOM 2173 N N . GLU A 1 291 ? 19.534 5.697 4.158 1.00 81.50 291 GLU A N 1
ATOM 2174 C CA . GLU A 1 291 ? 18.684 6.848 4.474 1.00 81.50 291 GLU A CA 1
ATOM 2175 C C . GLU A 1 291 ? 18.388 7.747 3.262 1.00 81.50 291 GLU A C 1
ATOM 2177 O O . GLU A 1 291 ? 19.178 7.884 2.327 1.00 81.50 291 GLU A O 1
ATOM 2182 N N . GLY A 1 292 ? 17.235 8.421 3.308 1.00 84.88 292 GLY A N 1
ATOM 2183 C CA . GLY A 1 292 ? 16.858 9.436 2.322 1.00 84.88 292 GLY A CA 1
ATOM 2184 C C . GLY A 1 292 ? 16.725 8.898 0.887 1.00 84.88 292 GLY A C 1
ATOM 2185 O O . GLY A 1 292 ? 16.465 7.713 0.693 1.00 84.88 292 GLY A O 1
ATOM 2186 N N . PRO A 1 293 ? 16.891 9.758 -0.136 1.00 86.69 293 PRO A N 1
ATOM 2187 C CA . PRO A 1 293 ? 16.759 9.357 -1.542 1.00 86.69 293 PRO A CA 1
ATOM 2188 C C . PRO A 1 293 ? 17.760 8.277 -1.986 1.00 86.69 293 PRO A C 1
ATOM 2190 O O . PRO A 1 293 ? 17.461 7.482 -2.874 1.00 86.69 293 PRO A O 1
ATOM 2193 N N . ALA A 1 294 ? 18.922 8.192 -1.325 1.00 90.62 294 ALA A N 1
ATOM 2194 C CA . ALA A 1 294 ? 19.970 7.222 -1.646 1.00 90.62 294 ALA A CA 1
ATOM 2195 C C . ALA A 1 294 ? 19.501 5.766 -1.516 1.00 90.62 294 ALA A C 1
ATOM 2197 O O . ALA A 1 294 ? 19.997 4.908 -2.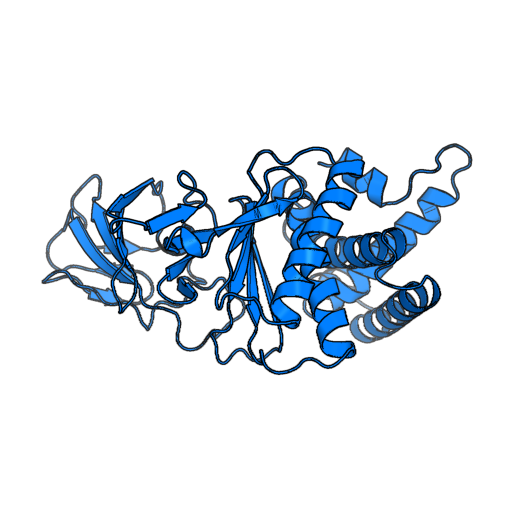243 1.00 90.62 294 ALA A O 1
ATOM 2198 N N . VAL A 1 295 ? 18.534 5.501 -0.633 1.00 92.81 295 VAL A N 1
ATOM 2199 C CA . VAL A 1 295 ? 17.873 4.197 -0.483 1.00 92.81 295 VAL A CA 1
ATOM 2200 C C . VAL A 1 295 ? 17.352 3.688 -1.828 1.00 92.81 295 VAL A C 1
ATOM 2202 O O . VAL A 1 295 ? 17.638 2.557 -2.219 1.00 92.81 295 VAL A O 1
ATOM 2205 N N . TYR A 1 296 ? 16.661 4.553 -2.567 1.00 94.31 296 TYR A N 1
ATOM 2206 C CA . TYR A 1 296 ? 16.080 4.234 -3.866 1.00 94.31 296 TYR A CA 1
ATOM 2207 C C . TYR A 1 296 ? 17.136 4.295 -4.966 1.00 94.31 296 TYR A C 1
ATOM 2209 O O . TYR A 1 296 ? 17.320 3.328 -5.705 1.00 94.31 296 TYR A O 1
ATOM 2217 N N . ASP A 1 297 ? 17.861 5.413 -5.066 1.00 95.38 297 ASP A N 1
ATOM 2218 C CA . ASP A 1 297 ? 18.770 5.664 -6.187 1.00 95.38 297 ASP A CA 1
ATOM 2219 C C . ASP A 1 297 ? 19.959 4.705 -6.181 1.00 95.38 297 ASP A C 1
ATOM 2221 O O . ASP A 1 297 ? 20.230 4.024 -7.172 1.00 95.38 297 ASP A O 1
ATOM 2225 N N . CYS A 1 298 ? 20.659 4.604 -5.049 1.00 94.62 298 CYS A N 1
ATOM 2226 C CA . CYS A 1 298 ? 21.801 3.707 -4.940 1.00 94.62 298 CYS A CA 1
ATOM 2227 C C . CYS A 1 298 ? 21.375 2.249 -4.862 1.00 94.62 298 CYS A C 1
ATOM 2229 O O . CYS A 1 298 ? 22.046 1.408 -5.458 1.00 94.62 298 CYS A O 1
ATOM 2231 N N . GLY A 1 299 ? 20.263 1.943 -4.189 1.00 94.75 299 GLY A N 1
ATOM 2232 C CA . GLY A 1 299 ? 19.725 0.587 -4.173 1.00 94.75 299 GLY A CA 1
ATOM 2233 C C . GLY A 1 299 ? 19.411 0.085 -5.586 1.00 94.75 299 GLY A C 1
ATOM 2234 O O . GLY A 1 299 ? 19.886 -0.983 -5.963 1.00 94.75 299 GLY A O 1
ATOM 2235 N N . THR A 1 300 ? 18.750 0.897 -6.421 1.00 96.75 300 THR A N 1
ATOM 2236 C CA . THR A 1 300 ? 18.478 0.566 -7.836 1.00 96.75 300 THR A CA 1
ATOM 2237 C C . THR A 1 300 ? 19.763 0.305 -8.622 1.00 96.75 300 THR A C 1
ATOM 2239 O O . THR A 1 300 ? 19.857 -0.666 -9.372 1.00 96.75 300 THR A O 1
ATOM 2242 N N . VAL A 1 301 ? 20.777 1.160 -8.451 1.00 95.94 301 VAL A N 1
ATOM 2243 C CA . VAL A 1 301 ? 22.068 1.020 -9.144 1.00 95.94 301 VAL A CA 1
ATOM 2244 C C . VAL A 1 301 ? 22.788 -0.259 -8.723 1.00 95.94 301 VAL A C 1
ATOM 2246 O O . VAL A 1 301 ? 23.341 -0.947 -9.576 1.00 95.94 301 VAL A O 1
ATOM 2249 N N . ILE A 1 302 ? 22.770 -0.602 -7.432 1.00 94.38 302 ILE A N 1
ATOM 2250 C CA . ILE A 1 302 ? 23.369 -1.846 -6.932 1.00 94.38 302 ILE A CA 1
ATOM 2251 C C . ILE A 1 302 ? 22.686 -3.053 -7.583 1.00 94.38 302 ILE A C 1
ATOM 2253 O O . ILE A 1 302 ? 23.378 -3.903 -8.138 1.00 94.38 302 ILE A O 1
ATOM 2257 N N . GLN A 1 303 ? 21.351 -3.091 -7.597 1.00 95.00 303 GLN A N 1
ATOM 2258 C CA . GLN A 1 303 ? 20.577 -4.167 -8.232 1.00 95.00 303 GLN A CA 1
ATOM 2259 C C . GLN A 1 303 ? 20.888 -4.289 -9.727 1.00 95.00 303 GLN A C 1
ATOM 2261 O O . GLN A 1 303 ? 21.079 -5.392 -10.235 1.00 95.00 303 GLN A O 1
ATOM 2266 N N . TRP A 1 304 ? 21.009 -3.157 -10.423 1.00 96.00 304 TRP A N 1
ATOM 2267 C CA . TRP A 1 304 ? 21.362 -3.130 -11.838 1.00 96.00 304 TRP A CA 1
ATOM 2268 C C . TRP A 1 304 ? 22.774 -3.663 -12.113 1.00 96.00 304 TRP A C 1
ATOM 2270 O O . TRP A 1 304 ? 22.963 -4.466 -13.027 1.00 96.00 304 TRP A O 1
ATOM 2280 N N . LEU A 1 305 ? 23.770 -3.249 -11.324 1.00 94.06 305 LEU A N 1
ATOM 2281 C CA . LEU A 1 305 ? 25.139 -3.763 -11.440 1.00 94.06 305 LEU A CA 1
ATOM 2282 C C . LEU A 1 305 ? 25.182 -5.275 -11.186 1.00 94.06 305 LEU A C 1
ATOM 2284 O O . LEU A 1 305 ? 25.862 -5.997 -11.916 1.00 94.06 305 LEU A O 1
ATOM 2288 N N . THR A 1 306 ? 24.425 -5.755 -10.196 1.00 92.94 306 THR A N 1
ATOM 2289 C CA . THR A 1 306 ? 24.268 -7.186 -9.920 1.00 92.94 306 THR A CA 1
ATOM 2290 C C . THR A 1 306 ? 23.622 -7.918 -11.096 1.00 92.94 306 THR A C 1
ATOM 2292 O O . THR A 1 306 ? 24.159 -8.938 -11.522 1.00 92.94 306 THR A O 1
ATOM 2295 N N . ASP A 1 307 ? 22.537 -7.392 -11.674 1.00 93.25 307 ASP A N 1
ATOM 2296 C CA . ASP A 1 307 ? 21.881 -7.976 -12.854 1.00 93.25 307 ASP A CA 1
ATOM 2297 C C . ASP A 1 307 ? 22.851 -8.105 -14.035 1.00 93.25 307 ASP A C 1
ATOM 2299 O O . ASP A 1 307 ? 22.954 -9.169 -14.648 1.00 93.25 307 ASP A O 1
ATOM 2303 N N . MET A 1 308 ? 23.618 -7.046 -14.318 1.00 91.50 308 MET A N 1
ATOM 2304 C CA . MET A 1 308 ? 24.618 -7.064 -15.387 1.00 91.50 308 MET A CA 1
ATOM 2305 C C . MET A 1 308 ? 25.705 -8.107 -15.139 1.00 91.50 308 MET A C 1
ATOM 2307 O O . MET A 1 308 ? 26.064 -8.832 -16.062 1.00 91.50 308 MET A O 1
ATOM 2311 N N . GLU A 1 309 ? 26.223 -8.208 -13.915 1.00 90.62 309 GLU A N 1
ATOM 2312 C CA . GLU A 1 309 ? 27.26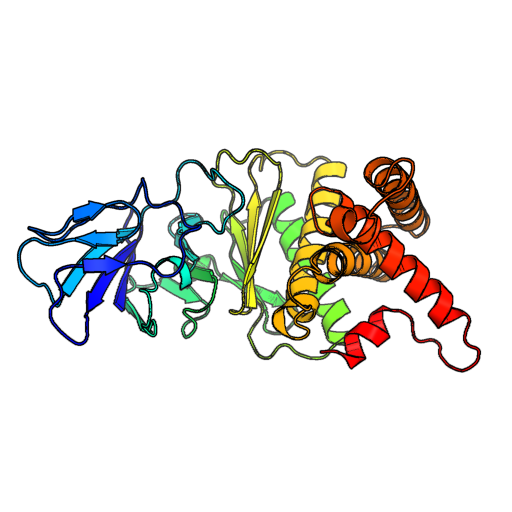6 -9.183 -13.591 1.00 90.62 309 GLU A CA 1
ATOM 2313 C C . GLU A 1 309 ? 26.751 -10.626 -13.668 1.00 90.62 309 GLU A C 1
ATOM 2315 O O . GLU A 1 309 ? 27.442 -11.503 -14.186 1.00 90.62 309 GLU A O 1
ATOM 2320 N N . MET A 1 310 ? 25.517 -10.881 -13.227 1.00 88.69 310 MET A N 1
ATOM 2321 C CA . MET A 1 310 ? 24.900 -12.205 -13.338 1.00 88.69 310 MET A CA 1
ATOM 2322 C C . MET A 1 310 ? 24.738 -12.638 -14.797 1.00 88.69 310 MET A C 1
ATOM 2324 O O . MET A 1 310 ? 25.111 -13.755 -15.151 1.00 88.69 310 MET A O 1
ATOM 2328 N N . ARG A 1 311 ? 24.284 -11.732 -15.668 1.00 87.88 311 ARG A N 1
ATOM 2329 C CA . ARG A 1 311 ? 24.085 -12.013 -17.102 1.00 87.88 311 ARG A CA 1
ATOM 2330 C C . ARG A 1 311 ? 25.376 -12.264 -17.880 1.00 87.88 311 ARG A C 1
ATOM 2332 O O . ARG A 1 311 ? 25.314 -12.758 -19.001 1.00 87.88 311 ARG A O 1
ATOM 2339 N N . ARG A 1 312 ? 26.544 -11.919 -17.327 1.00 86.06 312 ARG A N 1
ATOM 2340 C CA . ARG A 1 312 ? 27.849 -12.212 -17.947 1.00 86.06 312 ARG A CA 1
ATOM 2341 C C . ARG A 1 312 ? 28.303 -13.651 -17.727 1.00 86.06 312 ARG A C 1
ATOM 2343 O O . ARG A 1 312 ? 29.255 -14.078 -18.379 1.00 86.06 312 ARG A O 1
ATOM 2350 N N . ARG A 1 313 ? 27.667 -14.389 -16.813 1.00 81.69 313 ARG A N 1
ATOM 2351 C CA . ARG A 1 313 ? 28.029 -15.778 -16.529 1.00 81.69 313 ARG A CA 1
ATOM 2352 C C . ARG A 1 313 ? 27.554 -16.671 -17.686 1.00 81.69 313 ARG A C 1
ATOM 2354 O O . ARG A 1 313 ? 26.363 -16.650 -17.987 1.00 81.69 313 ARG A O 1
ATOM 2361 N N . PRO A 1 314 ? 28.448 -17.452 -18.325 1.00 64.62 314 PRO A N 1
ATOM 2362 C CA . PRO A 1 314 ? 28.123 -18.226 -19.530 1.00 64.62 314 PRO A CA 1
ATOM 2363 C C . PRO A 1 314 ? 26.977 -19.230 -19.346 1.00 64.62 314 PRO A C 1
ATOM 2365 O O . PRO A 1 314 ? 26.300 -19.574 -20.311 1.00 64.62 314 PRO A O 1
ATOM 2368 N N . ASP A 1 315 ? 26.750 -19.665 -18.106 1.00 63.06 315 ASP A N 1
ATOM 2369 C CA . ASP A 1 315 ? 25.920 -20.828 -17.795 1.00 63.06 315 ASP A CA 1
ATOM 2370 C C . ASP A 1 315 ? 24.517 -20.455 -17.286 1.00 63.06 315 ASP A C 1
ATOM 2372 O O . ASP A 1 315 ? 23.720 -21.335 -16.964 1.00 63.06 315 ASP A O 1
ATOM 2376 N N . THR A 1 316 ? 24.184 -19.160 -17.202 1.00 58.81 316 THR A N 1
ATOM 2377 C CA . THR A 1 316 ? 22.884 -18.708 -16.690 1.00 58.81 316 THR A CA 1
ATOM 2378 C C . THR A 1 316 ? 22.347 -17.506 -17.467 1.00 58.81 316 THR A C 1
ATOM 2380 O O . THR A 1 316 ? 22.900 -16.414 -17.392 1.00 58.81 316 THR A O 1
ATOM 2383 N N . SER A 1 317 ? 21.182 -17.646 -18.108 1.00 61.41 317 SER A N 1
ATOM 2384 C CA . SER A 1 317 ? 20.365 -16.501 -18.559 1.00 61.41 317 SER A CA 1
ATOM 2385 C C . SER A 1 317 ? 19.674 -15.762 -17.396 1.00 61.41 317 SER A C 1
ATOM 2387 O O . SER A 1 317 ? 18.828 -14.893 -17.616 1.00 61.41 317 SER A O 1
ATOM 2389 N N . ALA A 1 318 ? 20.004 -16.134 -16.157 1.00 73.00 318 ALA A N 1
ATOM 2390 C CA . ALA A 1 318 ? 19.410 -15.638 -14.932 1.00 73.00 318 ALA A CA 1
ATOM 2391 C C . ALA A 1 318 ? 19.930 -14.228 -14.612 1.00 73.00 318 ALA A C 1
ATOM 2393 O O . ALA A 1 318 ? 21.106 -14.032 -14.317 1.00 73.00 318 ALA A O 1
ATOM 2394 N N . GLY A 1 319 ? 19.040 -13.240 -14.691 1.00 84.56 319 GLY A N 1
ATOM 2395 C CA . GLY A 1 319 ? 19.261 -11.902 -14.135 1.00 84.56 319 GLY A CA 1
ATOM 2396 C C . GLY A 1 319 ? 18.891 -11.815 -12.650 1.00 84.56 319 GLY A C 1
ATOM 2397 O O . GLY A 1 319 ? 18.447 -12.795 -12.054 1.00 84.56 319 GLY A O 1
ATOM 2398 N N . VAL A 1 320 ? 18.973 -10.621 -12.067 1.00 87.94 320 VAL A N 1
ATOM 2399 C CA . VAL A 1 320 ? 18.659 -10.362 -10.649 1.00 87.94 320 VAL A CA 1
ATOM 2400 C C . VAL A 1 320 ? 17.209 -10.690 -10.283 1.00 87.94 320 VAL A C 1
ATOM 2402 O O . VAL A 1 320 ? 16.931 -11.026 -9.140 1.00 87.94 320 VAL A O 1
ATOM 2405 N N . VAL A 1 321 ? 16.279 -10.669 -11.246 1.00 87.75 321 VAL A N 1
ATOM 2406 C CA . VAL A 1 321 ? 14.908 -11.156 -11.017 1.00 87.75 321 VAL A CA 1
ATOM 2407 C C . VAL A 1 321 ? 14.931 -12.626 -10.586 1.00 87.75 321 VAL A C 1
ATOM 2409 O O . VAL A 1 321 ? 14.225 -12.995 -9.667 1.00 87.75 321 VAL A O 1
ATOM 2412 N N . HIS A 1 322 ? 15.790 -13.467 -11.161 1.00 86.69 322 HIS A N 1
ATOM 2413 C CA . HIS A 1 322 ? 15.889 -14.867 -10.735 1.00 86.69 322 HIS A CA 1
ATOM 2414 C C . HIS A 1 322 ? 16.568 -14.997 -9.368 1.00 86.69 322 HIS A C 1
ATOM 2416 O O . HIS A 1 322 ? 16.174 -15.843 -8.580 1.00 86.69 322 HIS A O 1
ATOM 2422 N N . LEU A 1 323 ? 17.523 -14.114 -9.046 1.00 87.31 323 LEU A N 1
ATOM 2423 C CA . LEU A 1 323 ? 18.095 -14.066 -7.697 1.00 87.31 323 LEU A CA 1
ATOM 2424 C C . LEU A 1 323 ? 17.023 -13.766 -6.644 1.00 87.31 323 LEU A C 1
ATOM 2426 O O . LEU A 1 323 ? 17.024 -14.375 -5.582 1.00 87.31 323 LEU A O 1
ATOM 2430 N N . TRP A 1 324 ? 16.102 -12.845 -6.937 1.00 88.44 324 TRP A N 1
ATOM 2431 C CA . TRP A 1 324 ? 14.951 -12.600 -6.070 1.00 88.44 324 TRP A CA 1
ATOM 2432 C C . TRP A 1 324 ? 14.025 -13.813 -5.988 1.00 88.44 324 TRP A C 1
ATOM 2434 O O . TRP A 1 324 ? 13.544 -14.103 -4.900 1.00 88.44 324 TRP A O 1
ATOM 2444 N N . ALA A 1 325 ? 13.820 -14.535 -7.093 1.00 87.25 325 ALA A N 1
ATOM 2445 C CA . ALA A 1 325 ? 13.014 -15.756 -7.110 1.00 87.25 325 ALA A CA 1
ATOM 2446 C C . ALA A 1 325 ? 13.577 -16.857 -6.196 1.00 87.25 325 ALA A C 1
ATOM 2448 O O . ALA A 1 325 ? 12.805 -17.572 -5.574 1.00 87.25 325 ALA A O 1
ATOM 2449 N N . ASP A 1 326 ? 14.902 -16.957 -6.060 1.00 86.12 326 ASP A N 1
ATOM 2450 C CA . ASP A 1 326 ? 15.545 -17.922 -5.155 1.00 86.12 326 ASP A CA 1
ATOM 2451 C C . ASP A 1 326 ? 15.399 -17.555 -3.660 1.00 86.12 326 ASP A C 1
ATOM 2453 O O . ASP A 1 326 ? 15.690 -18.377 -2.789 1.00 86.12 326 ASP A O 1
ATOM 2457 N N . LEU A 1 327 ? 15.000 -16.315 -3.346 1.00 83.44 327 LEU A N 1
ATOM 2458 C CA . LEU A 1 327 ? 14.896 -15.790 -1.976 1.00 83.44 327 LEU A CA 1
ATOM 2459 C C . LEU A 1 327 ? 13.467 -15.775 -1.416 1.00 83.44 327 LEU A C 1
ATOM 2461 O O . LEU A 1 327 ? 13.308 -15.542 -0.214 1.00 83.44 327 LEU A O 1
ATOM 2465 N N . VAL A 1 328 ? 12.455 -15.950 -2.268 1.00 81.69 328 VAL A N 1
ATOM 2466 C CA . VAL A 1 328 ? 11.020 -15.831 -1.940 1.00 81.69 328 VAL A CA 1
ATOM 2467 C C . VAL A 1 328 ? 10.350 -17.194 -1.871 1.00 81.69 328 VAL A C 1
ATOM 2469 O O . VAL A 1 328 ? 9.435 -17.319 -1.027 1.00 81.69 328 VAL A O 1
#